Protein AF-V5X8U6-F1 (afdb_monomer)

Solvent-accessible surface area (backbone atoms only — not comparable to full-atom values): 10750 Å² total; per-residue (Å²): 140,79,86,73,72,79,81,71,80,87,60,94,80,78,62,72,74,67,56,69,78,72,57,82,69,85,73,64,50,50,70,58,47,42,57,70,81,35,70,77,51,41,82,44,52,88,46,79,55,63,90,97,43,60,53,48,70,57,93,57,34,39,39,38,28,48,82,54,54,71,30,44,47,50,46,39,49,30,32,46,50,41,42,65,75,75,44,84,76,56,90,51,69,70,57,30,52,53,48,52,54,50,31,39,39,54,30,19,48,52,63,47,46,69,66,61,51,49,49,51,40,63,78,38,63,88,54,52,68,65,58,47,16,57,76,63,58,35,33,56,68,47,49,49,37,38,65,76,66,58,50,73,71,55,48,54,54,50,51,51,45,46,52,52,51,54,51,50,52,55,51,52,54,55,52,51,62,70,70,58,72,82,130

Mean predicted aligned error: 8.65 Å

pLDDT: mean 85.36, std 20.18, range [31.83, 98.44]

Foldseek 3Di:
DDPDDPPDPPDPPPCPPPCVVDDDDDQQFLVVVCVPVPVQAAEAAPAADPPPDQWDDDDRYIYGHVPDDQQSVRLRSLLVVLCVVVDDQDPDPVSNVVVSLVSLLVSLCSLAPLVLLLVLCLVPVVDDLCSSCVSSSHDSSSSVSPVVDDDPVSVVSNVVSNVVVVVVVVVVVVVVVVVDDDD

InterPro domains:
  IPR010359 IrrE N-terminal-like domain [PF06114] (58-101)

Organism: NCBI:txid700508

Nearest PDB structures (foldseek):
  8sln-assembly1_A-2  TM=7.357E-01  e=4.831E-02  Deinococcus geothermalis DSM 11300

Structure (mmCIF, N/CA/C/O backbone):
data_AF-V5X8U6-F1
#
_entry.id   AF-V5X8U6-F1
#
loop_
_atom_site.group_PDB
_atom_site.id
_atom_site.type_symbol
_atom_site.label_atom_id
_atom_site.label_alt_id
_atom_site.label_comp_id
_atom_site.label_asym_id
_atom_site.label_entity_id
_atom_site.label_seq_id
_atom_site.pdbx_PDB_ins_code
_atom_site.Cartn_x
_atom_site.Cartn_y
_atom_site.Cartn_z
_atom_site.occupancy
_atom_site.B_iso_or_equiv
_atom_site.auth_seq_id
_atom_site.auth_comp_id
_atom_site.auth_asym_id
_atom_site.auth_atom_id
_atom_site.pdbx_PDB_model_num
ATOM 1 N N . MET A 1 1 ? -4.752 -28.109 -27.918 1.00 36.56 1 MET A N 1
ATOM 2 C CA . MET A 1 1 ? -5.696 -28.200 -26.786 1.00 36.56 1 MET A CA 1
ATOM 3 C C . MET A 1 1 ? -4.902 -28.551 -25.540 1.00 36.56 1 MET A C 1
ATOM 5 O O . MET A 1 1 ? -4.722 -29.720 -25.236 1.00 36.56 1 MET A O 1
ATOM 9 N N . THR A 1 2 ? -4.354 -27.546 -24.869 1.00 31.83 2 THR A N 1
ATOM 10 C CA . THR A 1 2 ? -3.747 -27.692 -23.544 1.00 31.83 2 THR A CA 1
ATOM 11 C C . THR A 1 2 ? -4.716 -27.059 -22.562 1.00 31.83 2 THR A C 1
ATOM 13 O O . THR A 1 2 ? -4.902 -25.847 -22.539 1.00 31.83 2 THR A O 1
ATOM 16 N N . SER A 1 3 ? -5.414 -27.926 -21.834 1.00 33.00 3 SER A N 1
ATOM 17 C CA . SER A 1 3 ? -6.293 -27.578 -20.724 1.00 33.00 3 SER A CA 1
ATOM 18 C C . SER A 1 3 ? -5.456 -26.895 -19.643 1.00 33.00 3 SER A C 1
ATOM 20 O O . SER A 1 3 ? -4.811 -27.574 -18.847 1.00 33.00 3 SER A O 1
ATOM 22 N N . SER A 1 4 ? -5.422 -25.562 -19.643 1.00 34.53 4 SER A N 1
ATOM 23 C CA . SER A 1 4 ? -4.888 -24.798 -18.518 1.00 34.53 4 SER A CA 1
ATOM 24 C C . SER A 1 4 ? -5.920 -24.883 -17.402 1.00 34.53 4 SER A C 1
ATOM 26 O O . SER A 1 4 ? -7.053 -24.430 -17.572 1.00 34.53 4 SER A O 1
ATOM 28 N N . ALA A 1 5 ? -5.568 -25.546 -16.302 1.00 32.97 5 ALA A N 1
ATOM 29 C CA . ALA A 1 5 ? -6.407 -25.575 -15.113 1.00 32.97 5 ALA A CA 1
ATOM 30 C C . ALA A 1 5 ? -6.746 -24.129 -14.689 1.00 32.97 5 ALA A C 1
ATOM 32 O O . ALA A 1 5 ? -5.889 -23.249 -14.823 1.00 32.97 5 ALA A O 1
ATOM 33 N N . PRO A 1 6 ? -7.970 -23.851 -14.204 1.00 32.81 6 PRO A N 1
ATOM 34 C CA . PRO A 1 6 ? -8.289 -22.532 -13.675 1.00 32.81 6 PRO A CA 1
ATOM 35 C C . PRO A 1 6 ? -7.309 -22.203 -12.545 1.00 32.81 6 PRO A C 1
ATOM 37 O O . PRO A 1 6 ? -7.053 -23.047 -11.685 1.00 32.81 6 PRO A O 1
ATOM 40 N N . LEU A 1 7 ? -6.735 -20.995 -12.583 1.00 36.97 7 LEU A N 1
ATOM 41 C CA . LEU A 1 7 ? -5.853 -20.488 -11.534 1.00 36.97 7 LEU A CA 1
ATOM 42 C C . LEU A 1 7 ? -6.589 -20.618 -10.201 1.00 36.97 7 LEU A C 1
ATOM 44 O O . LEU A 1 7 ? -7.585 -19.933 -9.970 1.00 36.97 7 LEU A O 1
ATOM 48 N N . GLN A 1 8 ? -6.108 -21.516 -9.348 1.00 36.41 8 GLN A N 1
ATOM 49 C CA . GLN A 1 8 ? -6.531 -21.576 -7.963 1.00 36.41 8 GLN A CA 1
ATOM 50 C C . GLN A 1 8 ? -6.164 -20.226 -7.356 1.00 36.41 8 GLN A C 1
ATOM 52 O O . GLN A 1 8 ? -4.987 -19.872 -7.321 1.00 36.41 8 GLN A O 1
ATOM 57 N N . GLU A 1 9 ? -7.173 -19.437 -6.986 1.00 40.62 9 GLU A N 1
ATOM 58 C CA . GLU A 1 9 ? -6.984 -18.179 -6.275 1.00 40.62 9 GLU A CA 1
ATOM 59 C C . GLU A 1 9 ? -6.071 -18.449 -5.077 1.00 40.62 9 GLU A C 1
ATOM 61 O O . GLU A 1 9 ? -6.462 -19.094 -4.104 1.00 40.62 9 GLU A O 1
ATOM 66 N N . TYR A 1 10 ? -4.805 -18.052 -5.195 1.00 37.38 10 TYR A N 1
ATOM 67 C CA . TYR A 1 10 ? -3.802 -18.309 -4.177 1.00 37.38 10 TYR A CA 1
ATOM 68 C C . TYR A 1 10 ? -4.046 -17.341 -3.015 1.00 37.38 10 TYR A C 1
ATOM 70 O O . TYR A 1 10 ? -3.485 -16.249 -2.966 1.00 37.38 10 TYR A O 1
ATOM 78 N N . TYR A 1 11 ? -4.933 -17.743 -2.106 1.00 45.22 11 TYR A N 1
ATOM 79 C CA . TYR A 1 11 ? -5.125 -17.153 -0.785 1.00 45.22 11 TYR A CA 1
ATOM 80 C C . TYR A 1 11 ? -4.590 -18.157 0.252 1.00 45.22 11 TYR A C 1
ATOM 82 O O . TYR A 1 11 ? -5.231 -19.183 0.491 1.00 45.22 11 TYR A O 1
ATOM 90 N N . PRO A 1 12 ? -3.399 -17.925 0.835 1.00 38.47 12 PRO A N 1
ATOM 91 C CA . PRO A 1 12 ? -2.688 -18.937 1.620 1.00 38.47 12 PRO A CA 1
ATOM 92 C C . PRO A 1 12 ? -3.275 -19.214 3.017 1.00 38.47 12 PRO A C 1
ATOM 94 O O . PRO A 1 12 ? -2.818 -20.149 3.668 1.00 38.47 12 PRO A O 1
ATOM 97 N N . ASP A 1 13 ? -4.307 -18.485 3.458 1.00 44.34 13 ASP A N 1
ATOM 98 C CA . ASP A 1 13 ? -4.905 -18.671 4.793 1.00 44.34 13 ASP A CA 1
ATOM 99 C C . ASP A 1 13 ? -6.073 -19.675 4.817 1.00 44.34 13 ASP A C 1
ATOM 101 O O . ASP A 1 13 ? -6.635 -19.955 5.872 1.00 44.34 13 ASP A O 1
ATOM 105 N N . GLY A 1 14 ? -6.462 -20.242 3.668 1.00 35.09 14 GLY A N 1
ATOM 106 C CA . GLY A 1 14 ? -7.439 -21.338 3.605 1.00 35.09 14 GLY A CA 1
ATOM 107 C C . GLY A 1 14 ? -8.882 -20.999 4.017 1.00 35.09 14 GLY A C 1
ATOM 108 O O . GLY A 1 14 ? -9.744 -21.869 3.898 1.00 35.09 14 GLY A O 1
ATOM 109 N N . ASP A 1 15 ? -9.187 -19.768 4.439 1.00 37.50 15 ASP A N 1
ATOM 110 C CA . ASP A 1 15 ? -10.553 -19.332 4.760 1.00 37.50 15 ASP A CA 1
ATOM 111 C C . ASP A 1 15 ? -11.155 -18.450 3.654 1.00 37.50 15 ASP A C 1
ATOM 113 O O . ASP A 1 15 ? -11.419 -17.257 3.796 1.00 37.50 15 ASP A O 1
ATOM 117 N N . SER A 1 16 ? -11.398 -19.075 2.505 1.00 42.09 16 SER A N 1
ATOM 118 C CA . SER A 1 16 ? -12.109 -18.488 1.364 1.00 42.09 16 SER A CA 1
ATOM 119 C C . SER A 1 16 ? -13.614 -18.284 1.610 1.00 42.09 16 SER A C 1
ATOM 121 O O . SER A 1 16 ? -14.311 -17.744 0.746 1.00 42.09 16 SER A O 1
ATOM 123 N N . ARG A 1 17 ? -14.147 -18.689 2.774 1.00 35.62 17 ARG A N 1
ATOM 124 C CA . ARG A 1 17 ? -15.592 -18.647 3.051 1.00 35.62 17 ARG A CA 1
ATOM 125 C C . ARG A 1 17 ? -16.057 -17.358 3.717 1.00 35.62 17 ARG A C 1
ATOM 127 O O . ARG A 1 17 ? -17.227 -17.026 3.574 1.00 35.62 17 ARG A O 1
ATOM 134 N N . GLN A 1 18 ? -15.180 -16.624 4.402 1.00 35.16 18 GLN A N 1
ATOM 135 C CA . GLN A 1 18 ? -15.569 -15.363 5.052 1.00 35.16 18 GLN A CA 1
ATOM 136 C C . GLN A 1 18 ? -15.280 -14.125 4.192 1.00 35.16 18 GLN A C 1
ATOM 138 O O . GLN A 1 18 ? -16.059 -13.177 4.209 1.00 35.16 18 GLN A O 1
ATOM 143 N N . ALA A 1 19 ? -14.218 -14.145 3.378 1.00 35.91 19 ALA A N 1
ATOM 144 C CA . ALA A 1 19 ? -13.859 -13.004 2.528 1.00 35.91 19 ALA A CA 1
ATOM 145 C C . ALA A 1 19 ? -14.801 -12.819 1.320 1.00 35.91 19 ALA A C 1
ATOM 147 O O . ALA A 1 19 ? -15.072 -11.694 0.906 1.00 35.91 19 ALA A O 1
ATOM 148 N N . SER A 1 20 ? -15.335 -13.916 0.772 1.00 35.38 20 SER A N 1
ATOM 149 C CA . SER A 1 20 ? -16.183 -13.905 -0.432 1.00 35.38 20 SER A CA 1
ATOM 150 C C . SER A 1 20 ? -17.627 -13.455 -0.186 1.00 35.38 20 SER A C 1
ATOM 152 O O . SER A 1 20 ? -18.325 -13.103 -1.132 1.00 35.38 20 SER A O 1
ATOM 154 N N . VAL A 1 21 ? -18.081 -13.433 1.072 1.00 38.41 21 VAL A N 1
ATOM 155 C CA . VAL A 1 21 ? -19.458 -13.047 1.433 1.00 38.41 21 VAL A CA 1
ATOM 156 C C . VAL A 1 21 ? -19.593 -11.528 1.632 1.00 38.41 21 VAL A C 1
ATOM 158 O O . VAL A 1 21 ? -20.711 -11.019 1.671 1.00 38.41 21 VAL A O 1
ATOM 161 N N . LEU A 1 22 ? -18.478 -10.785 1.717 1.00 38.78 22 LEU A N 1
ATOM 162 C CA . LEU A 1 22 ? -18.478 -9.356 2.066 1.00 38.78 22 LEU A CA 1
ATOM 163 C C . LEU A 1 22 ? -17.661 -8.432 1.143 1.00 38.78 22 LEU A C 1
ATOM 165 O O . LEU A 1 22 ? -17.819 -7.221 1.263 1.00 38.78 22 LEU A O 1
ATOM 169 N N . ALA A 1 23 ? -16.813 -8.933 0.238 1.00 37.44 23 ALA A N 1
ATOM 170 C CA . ALA A 1 23 ? -15.974 -8.064 -0.597 1.00 37.44 23 ALA A CA 1
ATOM 171 C C . ALA A 1 23 ? -16.632 -7.748 -1.964 1.00 37.44 23 ALA A C 1
ATOM 173 O O . ALA A 1 23 ? -16.790 -8.660 -2.781 1.00 37.44 23 ALA A O 1
ATOM 174 N N . PRO A 1 24 ? -17.013 -6.485 -2.247 1.00 39.44 24 PRO A N 1
ATOM 175 C CA . PRO A 1 24 ? -17.407 -6.058 -3.585 1.00 39.44 24 PRO A CA 1
ATOM 176 C C . PRO A 1 24 ? -16.156 -5.962 -4.472 1.00 39.44 24 PRO A C 1
ATOM 178 O O . PRO A 1 24 ? -15.168 -5.359 -4.072 1.00 39.44 24 PRO A O 1
ATOM 181 N N . GLU A 1 25 ? -16.221 -6.553 -5.669 1.00 48.91 25 GLU A N 1
ATOM 182 C CA . GLU A 1 25 ? -15.118 -6.710 -6.635 1.00 48.91 25 GLU A CA 1
ATOM 183 C C . GLU A 1 25 ? -13.871 -7.443 -6.091 1.00 48.91 25 GLU A C 1
ATOM 185 O O . GLU A 1 25 ? -13.449 -7.322 -4.943 1.00 48.91 25 GLU A O 1
ATOM 190 N N . ALA A 1 26 ? -13.257 -8.282 -6.928 1.00 60.91 26 ALA A N 1
ATOM 191 C CA . ALA A 1 26 ? -12.055 -9.002 -6.524 1.00 60.91 26 ALA A CA 1
ATOM 192 C C . ALA A 1 26 ? -10.937 -7.991 -6.219 1.00 60.91 26 ALA A C 1
ATOM 194 O O . ALA A 1 26 ? -10.449 -7.319 -7.129 1.00 60.91 26 ALA A O 1
ATOM 195 N N . ARG A 1 27 ? -10.532 -7.889 -4.942 1.00 76.19 27 ARG A N 1
ATOM 196 C CA . ARG A 1 27 ? -9.417 -7.038 -4.493 1.00 76.19 27 ARG A CA 1
ATOM 197 C C . ARG A 1 27 ? -8.224 -7.183 -5.435 1.00 76.19 27 ARG A C 1
ATOM 199 O O . ARG A 1 27 ? -7.840 -8.303 -5.783 1.00 76.19 27 ARG A O 1
ATOM 206 N N . TYR A 1 28 ? -7.609 -6.060 -5.804 1.00 90.50 28 TYR A N 1
ATOM 207 C CA . TYR A 1 28 ? -6.437 -6.055 -6.676 1.00 90.50 28 TYR A CA 1
ATOM 208 C C . TYR A 1 28 ? -5.362 -7.027 -6.167 1.00 90.50 28 TYR A C 1
ATOM 210 O O . TYR A 1 28 ? -4.904 -6.950 -5.016 1.00 90.50 28 TYR A O 1
ATOM 218 N N . ASN A 1 29 ? -4.968 -7.941 -7.056 1.00 91.94 29 ASN A N 1
ATOM 219 C CA . ASN A 1 29 ? -3.968 -8.967 -6.810 1.00 91.94 29 ASN A CA 1
ATOM 220 C C . ASN A 1 29 ? -2.755 -8.722 -7.729 1.00 91.94 29 ASN A C 1
ATOM 222 O O . ASN A 1 29 ? -2.845 -8.990 -8.932 1.00 91.94 29 ASN A O 1
ATOM 226 N N . PRO A 1 30 ? -1.617 -8.251 -7.187 1.00 94.75 30 PRO A N 1
ATOM 227 C CA . PRO A 1 30 ? -0.456 -7.903 -8.002 1.00 94.75 30 PRO A CA 1
ATOM 228 C C . PRO A 1 30 ? 0.224 -9.125 -8.644 1.00 94.75 30 PRO A C 1
ATOM 230 O O . PRO A 1 30 ? 0.769 -9.011 -9.737 1.00 94.75 30 PRO A O 1
ATOM 233 N N . TRP A 1 31 ? 0.126 -10.320 -8.048 1.00 94.44 31 TRP A N 1
ATOM 234 C CA . TRP A 1 31 ? 0.630 -11.554 -8.669 1.00 94.44 31 TRP A CA 1
ATOM 235 C C . TRP A 1 31 ? -0.188 -11.964 -9.890 1.00 94.44 31 TRP A C 1
ATOM 237 O O . TRP A 1 31 ? 0.365 -12.382 -10.905 1.00 94.44 31 TRP A O 1
ATOM 247 N N . LYS A 1 32 ? -1.514 -11.815 -9.817 1.00 92.38 32 LYS A N 1
ATOM 248 C CA . LYS A 1 32 ? -2.381 -12.022 -10.980 1.00 92.38 32 LYS A CA 1
ATOM 249 C C . LYS A 1 32 ? -2.096 -10.975 -12.059 1.00 92.38 32 LYS A C 1
ATOM 251 O O . LYS A 1 32 ? -2.022 -11.334 -13.228 1.00 92.38 32 LYS A O 1
ATOM 256 N N . HIS A 1 33 ? -1.901 -9.715 -11.664 1.00 91.62 33 HIS A N 1
ATOM 257 C CA . HIS A 1 33 ? -1.594 -8.628 -12.591 1.00 91.62 33 HIS A CA 1
ATOM 258 C C . HIS A 1 33 ? -0.300 -8.899 -13.369 1.00 91.62 33 HIS A C 1
ATOM 260 O O . HIS A 1 33 ? -0.331 -8.930 -14.596 1.00 91.62 33 HIS A O 1
ATOM 266 N N . VAL A 1 34 ? 0.810 -9.191 -12.680 1.00 92.62 34 VAL A N 1
ATOM 267 C CA . VAL A 1 34 ? 2.078 -9.488 -13.366 1.00 92.62 34 VAL A CA 1
ATOM 268 C C . VAL A 1 34 ? 1.975 -10.721 -14.259 1.00 92.62 34 VAL A C 1
ATOM 270 O O . VAL A 1 34 ? 2.490 -10.710 -15.370 1.00 92.62 34 VAL A O 1
ATOM 273 N N . TYR A 1 35 ? 1.272 -11.766 -13.816 1.00 91.31 35 TYR A N 1
ATOM 274 C CA . TYR A 1 35 ? 1.131 -12.994 -14.594 1.00 91.31 35 TYR A CA 1
ATOM 275 C C . TYR A 1 35 ? 0.361 -12.785 -15.9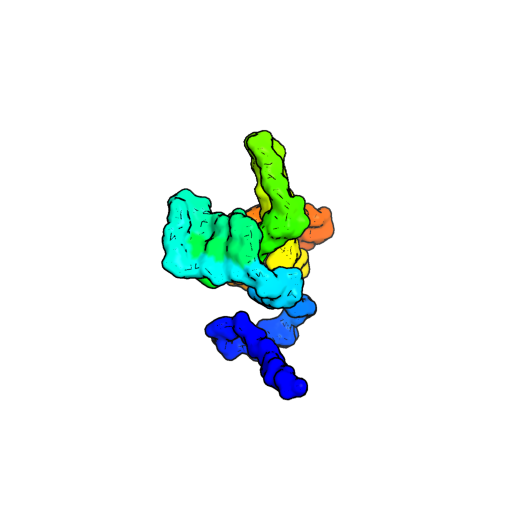06 1.00 91.31 35 TYR A C 1
ATOM 277 O O . TYR A 1 35 ? 0.713 -13.387 -16.919 1.00 91.31 35 TYR A O 1
ATOM 285 N N . ILE A 1 36 ? -0.686 -11.954 -15.885 1.00 90.38 36 ILE A N 1
ATOM 286 C CA . ILE A 1 36 ? -1.553 -11.721 -17.046 1.00 90.38 36 ILE A CA 1
ATOM 287 C C . ILE A 1 36 ? -0.960 -10.663 -17.979 1.00 90.38 36 ILE A C 1
ATOM 289 O O . ILE A 1 36 ? -0.820 -10.919 -19.172 1.00 90.38 36 ILE A O 1
ATOM 293 N N . GLU A 1 37 ? -0.603 -9.496 -17.446 1.00 93.81 37 GLU A N 1
ATOM 294 C CA . GLU A 1 37 ? -0.234 -8.331 -18.264 1.00 93.81 37 GLU A CA 1
ATOM 295 C C . GLU A 1 37 ? 1.263 -8.302 -18.603 1.00 93.81 37 GLU A C 1
ATOM 297 O O . GLU A 1 37 ? 1.673 -7.726 -19.610 1.00 93.81 37 GLU A O 1
ATOM 302 N N . TYR A 1 38 ? 2.097 -8.976 -17.803 1.00 93.50 38 TYR A N 1
ATOM 303 C CA . TYR A 1 38 ? 3.553 -8.976 -17.954 1.00 93.50 38 TYR A CA 1
ATOM 304 C C . TYR A 1 38 ? 4.146 -10.398 -17.935 1.00 93.50 38 TYR A C 1
ATOM 306 O O . TYR A 1 38 ? 5.046 -10.681 -17.139 1.00 93.50 38 TYR A O 1
ATOM 314 N N . PRO A 1 39 ? 3.727 -11.309 -18.839 1.00 92.19 39 PRO A N 1
ATOM 315 C CA . PRO A 1 39 ? 4.138 -12.724 -18.820 1.00 92.19 39 PRO A CA 1
ATOM 316 C C . PRO A 1 39 ? 5.653 -12.940 -19.005 1.00 92.19 39 PRO A C 1
ATOM 318 O O . PRO A 1 39 ? 6.212 -13.991 -18.671 1.00 92.19 39 PRO A O 1
ATOM 321 N N . ASP A 1 40 ? 6.341 -11.933 -19.535 1.00 93.25 40 ASP A N 1
ATOM 322 C CA . ASP A 1 40 ? 7.788 -11.912 -19.723 1.00 93.25 40 ASP A CA 1
ATOM 323 C C . ASP A 1 40 ? 8.568 -11.489 -18.472 1.00 93.25 40 ASP A C 1
ATOM 325 O O . ASP A 1 40 ? 9.774 -11.737 -18.390 1.00 93.25 40 ASP A O 1
ATOM 329 N N . VAL A 1 41 ? 7.907 -10.858 -17.500 1.00 93.12 41 VAL A N 1
ATOM 330 C CA . VAL A 1 41 ? 8.529 -10.453 -16.241 1.00 93.12 41 VAL A CA 1
ATOM 331 C C . VAL A 1 41 ? 8.736 -11.686 -15.365 1.00 93.12 41 VAL A C 1
ATOM 333 O O . VAL A 1 41 ? 7.924 -12.611 -15.318 1.00 93.12 41 VAL A O 1
ATOM 336 N N . ARG A 1 42 ? 9.886 -11.748 -14.696 1.00 93.94 42 ARG A N 1
ATOM 337 C CA . ARG A 1 42 ? 10.225 -12.810 -13.743 1.00 93.94 42 ARG A CA 1
ATOM 338 C C . ARG A 1 42 ? 10.249 -12.243 -12.333 1.00 93.94 42 ARG A C 1
ATOM 340 O O . ARG A 1 42 ? 10.873 -11.210 -12.112 1.00 93.94 42 ARG A O 1
ATOM 347 N N . LEU A 1 43 ? 9.612 -12.941 -11.399 1.00 94.38 43 LEU A N 1
ATOM 348 C CA . LEU A 1 43 ? 9.704 -12.645 -9.972 1.00 94.38 43 LEU A CA 1
ATOM 349 C C . LEU A 1 43 ? 10.795 -13.508 -9.334 1.00 94.38 43 LEU A C 1
ATOM 351 O O . LEU A 1 43 ? 10.917 -14.685 -9.675 1.00 94.38 43 LEU A O 1
ATOM 355 N N . SER A 1 44 ? 11.562 -12.925 -8.419 1.00 92.88 44 SER A N 1
ATOM 356 C CA . SER A 1 44 ? 12.565 -13.618 -7.605 1.00 92.88 44 SER A CA 1
ATOM 357 C C . SER A 1 44 ? 12.461 -13.136 -6.164 1.00 92.88 44 SER A C 1
ATOM 359 O O . SER A 1 44 ? 12.411 -11.931 -5.934 1.00 92.88 44 SER A O 1
ATOM 361 N N . ASP A 1 45 ? 12.452 -14.050 -5.203 1.00 92.00 45 ASP A N 1
ATOM 362 C CA . ASP A 1 45 ? 12.412 -13.759 -3.764 1.00 92.00 45 ASP A CA 1
ATOM 363 C C . ASP A 1 45 ? 13.454 -14.571 -2.977 1.00 92.00 45 ASP A C 1
ATOM 365 O O . ASP A 1 45 ? 13.312 -14.837 -1.786 1.00 92.00 45 ASP A O 1
ATOM 369 N N . ASP A 1 46 ? 14.526 -14.972 -3.659 1.00 91.38 46 ASP A N 1
ATOM 370 C CA . ASP A 1 46 ? 15.605 -15.830 -3.169 1.00 91.38 46 ASP A CA 1
ATOM 371 C C . ASP A 1 46 ? 16.749 -15.055 -2.490 1.00 91.38 46 ASP A C 1
ATOM 373 O O . ASP A 1 46 ? 17.539 -15.623 -1.723 1.00 91.38 46 ASP A O 1
ATOM 377 N N . LEU A 1 47 ? 16.836 -13.746 -2.735 1.00 90.81 47 LEU A N 1
ATOM 378 C CA . LEU A 1 47 ? 17.919 -12.885 -2.267 1.00 90.81 47 LEU A CA 1
ATOM 379 C C . LEU A 1 47 ? 17.493 -12.012 -1.082 1.00 90.81 47 LEU A C 1
ATOM 381 O O . LEU A 1 47 ? 16.376 -11.508 -1.017 1.00 90.81 47 LEU A O 1
ATOM 385 N N . ALA A 1 48 ? 18.426 -11.801 -0.150 1.00 95.06 48 ALA A N 1
ATOM 386 C CA . ALA A 1 48 ? 18.357 -10.629 0.718 1.00 95.06 48 ALA A CA 1
ATOM 387 C C . ALA A 1 48 ? 18.919 -9.446 -0.073 1.00 95.06 48 ALA A C 1
ATOM 389 O O . ALA A 1 48 ? 20.043 -9.522 -0.576 1.00 95.06 48 ALA A O 1
ATOM 390 N N . LEU A 1 49 ? 18.131 -8.387 -0.203 1.00 94.19 49 LEU A N 1
ATOM 391 C CA . LEU A 1 49 ? 18.524 -7.153 -0.866 1.00 94.19 49 LEU A CA 1
ATOM 392 C C . LEU A 1 49 ? 19.318 -6.260 0.108 1.00 94.19 49 LEU A C 1
ATOM 394 O O . LEU A 1 49 ? 19.396 -6.559 1.306 1.00 94.19 49 LEU A O 1
ATOM 398 N N . PRO A 1 50 ? 19.968 -5.184 -0.373 1.00 94.38 50 PRO A N 1
ATOM 399 C CA . PRO A 1 50 ? 20.598 -4.210 0.512 1.00 94.38 50 PRO A CA 1
ATOM 400 C C . PRO A 1 50 ? 19.621 -3.668 1.561 1.00 94.38 50 PRO A C 1
ATOM 402 O O . PRO A 1 50 ? 18.408 -3.641 1.352 1.00 94.38 50 PRO A O 1
ATOM 405 N N . ASP A 1 51 ? 20.148 -3.219 2.697 1.00 88.50 51 ASP A N 1
ATOM 406 C CA . ASP A 1 51 ? 19.307 -2.684 3.764 1.00 88.50 51 ASP A CA 1
ATOM 407 C C . ASP A 1 51 ? 18.420 -1.540 3.256 1.00 88.50 51 ASP A C 1
ATOM 409 O O . ASP A 1 51 ? 18.870 -0.669 2.511 1.00 88.50 51 ASP A O 1
ATOM 413 N N . ARG A 1 52 ? 17.156 -1.541 3.702 1.00 86.88 52 ARG A N 1
ATOM 414 C CA . ARG A 1 52 ? 16.088 -0.602 3.301 1.00 86.88 52 ARG A CA 1
ATOM 415 C C . ARG A 1 52 ? 15.593 -0.738 1.856 1.00 86.88 52 ARG A C 1
ATOM 417 O O . ARG A 1 52 ? 14.726 0.034 1.464 1.00 86.88 52 ARG A O 1
ATOM 424 N N . VAL A 1 53 ? 16.071 -1.722 1.096 1.00 91.75 53 VAL A N 1
ATOM 425 C CA . VAL A 1 53 ? 15.525 -2.068 -0.222 1.00 91.75 53 VAL A CA 1
ATOM 426 C C . VAL A 1 53 ? 14.571 -3.248 -0.056 1.00 91.75 53 VAL A C 1
ATOM 428 O O . VAL A 1 53 ? 14.998 -4.359 0.243 1.00 91.75 53 VAL A O 1
ATOM 431 N N . MET A 1 54 ? 13.271 -3.006 -0.222 1.00 92.75 54 MET A N 1
ATOM 432 C CA . MET A 1 54 ? 12.250 -4.063 -0.145 1.00 92.75 54 MET A CA 1
ATOM 433 C C . MET A 1 54 ? 12.044 -4.750 -1.497 1.00 92.75 54 MET A C 1
ATOM 435 O O . MET A 1 54 ? 11.806 -5.957 -1.552 1.00 92.75 54 MET A O 1
ATOM 439 N N . GLY A 1 55 ? 12.172 -3.988 -2.583 1.00 93.94 55 GLY A N 1
ATOM 440 C CA . GLY A 1 55 ? 12.026 -4.456 -3.950 1.00 93.94 55 GLY A CA 1
ATOM 441 C C . GLY A 1 55 ? 12.998 -3.767 -4.890 1.00 93.94 55 GLY A C 1
ATOM 442 O O . GLY A 1 55 ? 13.628 -2.768 -4.544 1.00 93.94 55 GLY A O 1
ATOM 443 N N . LEU A 1 56 ? 13.170 -4.367 -6.060 1.00 92.56 56 LEU A N 1
ATOM 444 C CA . LEU A 1 56 ? 13.898 -3.765 -7.163 1.00 92.56 56 LEU A CA 1
ATOM 445 C C . LEU A 1 56 ? 13.308 -4.261 -8.476 1.00 92.56 56 LEU A C 1
ATOM 447 O O . LEU A 1 56 ? 13.220 -5.470 -8.694 1.00 92.56 56 LEU A O 1
ATOM 451 N N . CYS A 1 57 ? 13.016 -3.348 -9.391 1.00 90.75 57 CYS A N 1
ATOM 452 C CA . CYS A 1 57 ? 12.756 -3.670 -10.784 1.00 90.75 57 CYS A CA 1
ATOM 453 C C . CYS A 1 57 ? 13.974 -3.341 -11.655 1.00 90.75 57 CYS A C 1
ATOM 455 O O . CYS A 1 57 ? 14.519 -2.237 -11.633 1.00 90.75 57 CYS A O 1
ATOM 457 N N . ARG A 1 58 ? 14.416 -4.308 -12.467 1.00 87.94 58 ARG A N 1
ATOM 458 C CA . ARG A 1 58 ? 15.429 -4.065 -13.502 1.00 87.94 58 ARG A CA 1
ATOM 459 C C . ARG A 1 58 ? 15.165 -4.928 -14.725 1.00 87.94 58 ARG A C 1
ATOM 461 O O . ARG A 1 58 ? 15.203 -6.158 -14.662 1.00 87.94 58 ARG A O 1
ATOM 468 N N . ALA A 1 59 ? 14.990 -4.270 -15.870 1.00 84.50 59 ALA A N 1
ATOM 469 C CA . ALA A 1 59 ? 14.628 -4.913 -17.131 1.00 84.50 59 ALA A CA 1
ATOM 470 C C . ALA A 1 59 ? 13.355 -5.773 -16.978 1.00 84.50 59 ALA A C 1
ATOM 472 O O . ALA A 1 59 ? 12.319 -5.262 -16.580 1.00 84.50 59 ALA A O 1
ATOM 473 N N . LYS A 1 60 ? 13.417 -7.073 -17.289 1.00 88.44 60 LYS A N 1
ATOM 474 C CA . LYS A 1 60 ? 12.279 -8.007 -17.203 1.00 88.44 60 LYS A CA 1
ATOM 475 C C . LYS A 1 60 ? 12.276 -8.825 -15.905 1.00 88.44 60 LYS A C 1
ATOM 477 O O . LYS A 1 60 ? 11.869 -9.987 -15.899 1.00 88.44 60 LYS A O 1
ATOM 482 N N . ARG A 1 61 ? 12.796 -8.273 -14.809 1.00 93.81 61 ARG A N 1
ATOM 483 C CA . ARG A 1 61 ? 12.852 -8.970 -13.523 1.00 93.81 61 ARG A CA 1
ATOM 484 C C . ARG A 1 61 ? 12.541 -8.031 -12.366 1.00 93.81 61 ARG A C 1
ATOM 486 O O . ARG A 1 61 ? 13.063 -6.921 -12.313 1.00 93.81 61 ARG A O 1
ATOM 493 N N . ILE A 1 62 ? 11.722 -8.535 -11.452 1.00 95.06 62 ILE A N 1
ATOM 494 C CA . ILE A 1 62 ? 11.429 -7.931 -10.158 1.00 95.06 62 ILE A CA 1
ATOM 495 C C . ILE A 1 62 ? 12.034 -8.839 -9.091 1.00 95.06 62 ILE A C 1
ATOM 497 O O . ILE A 1 62 ? 11.800 -10.052 -9.089 1.00 95.06 62 ILE A O 1
ATOM 501 N N . TRP A 1 63 ? 12.807 -8.249 -8.190 1.00 96.69 63 TRP A N 1
ATOM 502 C CA . TRP A 1 63 ? 13.273 -8.901 -6.977 1.00 96.69 63 TRP A CA 1
ATOM 503 C C . TRP A 1 63 ? 12.462 -8.381 -5.802 1.00 96.69 63 TRP A C 1
ATOM 505 O O . TRP A 1 63 ? 12.290 -7.174 -5.662 1.00 96.69 63 TRP A O 1
ATOM 515 N N . LEU A 1 64 ? 11.995 -9.292 -4.959 1.00 96.44 64 LEU A N 1
ATOM 516 C CA . LEU A 1 64 ? 11.431 -8.993 -3.651 1.00 96.44 64 LEU A CA 1
ATOM 517 C C . LEU A 1 64 ? 12.429 -9.481 -2.605 1.00 96.44 64 LEU A C 1
ATOM 519 O O . LEU A 1 64 ? 13.006 -10.558 -2.759 1.00 96.44 64 LEU A O 1
ATOM 523 N N . ASP A 1 65 ? 12.650 -8.719 -1.540 1.00 96.69 65 ASP A N 1
ATOM 524 C CA . ASP A 1 65 ? 13.529 -9.188 -0.474 1.00 96.69 65 ASP A CA 1
ATOM 525 C C . ASP A 1 65 ? 12.940 -10.445 0.191 1.00 96.69 65 ASP A C 1
ATOM 527 O O . ASP A 1 65 ? 11.775 -10.494 0.595 1.00 96.69 65 ASP A O 1
ATOM 531 N N . LYS A 1 66 ? 13.757 -11.492 0.332 1.00 95.75 66 LYS A N 1
ATOM 532 C CA . LYS A 1 66 ? 13.330 -12.765 0.927 1.00 95.75 66 LYS A CA 1
ATOM 533 C C . LYS A 1 66 ? 12.840 -12.647 2.376 1.00 95.75 66 LYS A C 1
ATOM 535 O O . LYS A 1 66 ? 12.148 -13.541 2.861 1.00 95.75 66 LYS A O 1
ATOM 540 N N . ARG A 1 67 ? 13.231 -11.580 3.082 1.00 95.81 67 ARG A N 1
ATOM 541 C CA . ARG A 1 67 ? 12.883 -11.302 4.485 1.00 95.81 67 ARG A CA 1
ATOM 542 C C . ARG A 1 67 ? 11.491 -10.698 4.643 1.00 95.81 67 ARG A C 1
ATOM 544 O O . ARG A 1 67 ? 11.007 -10.643 5.770 1.00 95.81 67 ARG A O 1
ATOM 551 N N . LEU A 1 68 ? 10.859 -10.263 3.552 1.00 93.75 68 LEU A N 1
ATOM 552 C CA . LEU A 1 68 ? 9.527 -9.675 3.610 1.00 93.75 68 LEU A CA 1
ATOM 553 C C . LEU A 1 68 ? 8.488 -10.694 4.087 1.00 93.75 68 LEU A C 1
ATOM 555 O O . LEU A 1 68 ? 8.540 -11.883 3.756 1.00 93.75 68 LEU A O 1
ATOM 559 N N . ASN A 1 69 ? 7.497 -10.222 4.833 1.00 92.75 69 ASN A N 1
ATOM 560 C CA . ASN A 1 69 ? 6.260 -10.956 5.066 1.00 92.75 69 ASN A CA 1
ATOM 561 C C . ASN A 1 69 ? 5.328 -10.852 3.840 1.00 92.75 69 ASN A C 1
ATOM 563 O O . ASN A 1 69 ? 5.649 -10.206 2.843 1.00 92.75 69 ASN A O 1
ATOM 567 N N . GLN A 1 70 ? 4.170 -11.515 3.868 1.00 91.12 70 GLN A N 1
ATOM 568 C CA . GLN A 1 70 ? 3.282 -11.532 2.699 1.00 91.12 70 GLN A CA 1
ATOM 569 C C . GLN A 1 70 ? 2.622 -10.187 2.376 1.00 91.12 70 GLN A C 1
ATOM 571 O O . GLN A 1 70 ? 2.452 -9.877 1.198 1.00 91.12 70 GLN A O 1
ATOM 576 N N . ALA A 1 71 ? 2.275 -9.385 3.384 1.00 92.62 71 ALA A N 1
ATOM 577 C CA . ALA A 1 71 ? 1.713 -8.057 3.157 1.00 92.62 71 ALA A CA 1
ATOM 578 C C . ALA A 1 71 ? 2.766 -7.127 2.538 1.00 92.62 71 ALA A C 1
ATOM 580 O O . ALA A 1 71 ? 2.483 -6.448 1.556 1.00 92.62 71 ALA A O 1
ATOM 581 N N . GLU A 1 72 ? 4.002 -7.185 3.036 1.00 95.75 72 GLU A N 1
ATOM 582 C CA . GLU A 1 72 ? 5.137 -6.450 2.471 1.00 95.75 72 GLU A CA 1
ATOM 583 C C . GLU A 1 72 ? 5.421 -6.889 1.028 1.00 95.75 72 GLU A C 1
ATOM 585 O O . GLU A 1 72 ? 5.476 -6.046 0.140 1.00 95.75 72 GLU A O 1
ATOM 590 N N . ARG A 1 73 ? 5.490 -8.200 0.738 1.00 96.19 73 ARG A N 1
ATOM 591 C CA . ARG A 1 73 ? 5.645 -8.694 -0.647 1.00 96.19 73 ARG A CA 1
ATOM 592 C C . ARG A 1 73 ? 4.529 -8.192 -1.565 1.00 96.19 73 ARG A C 1
ATOM 594 O O . ARG A 1 73 ? 4.808 -7.814 -2.700 1.00 96.19 73 ARG A O 1
ATOM 601 N N . ARG A 1 74 ? 3.276 -8.183 -1.089 1.00 96.69 74 ARG A N 1
ATOM 602 C CA . ARG A 1 74 ? 2.120 -7.673 -1.844 1.00 96.69 74 ARG A CA 1
ATOM 603 C C . ARG A 1 74 ? 2.289 -6.192 -2.177 1.00 96.69 74 ARG A C 1
ATOM 605 O O . ARG A 1 74 ? 2.086 -5.803 -3.326 1.00 96.69 74 ARG A O 1
ATOM 612 N N . CYS A 1 75 ? 2.642 -5.388 -1.177 1.00 97.81 75 CYS A N 1
ATOM 613 C CA . CYS A 1 75 ? 2.848 -3.950 -1.308 1.00 97.81 75 CYS A CA 1
ATOM 614 C C . CYS A 1 75 ? 4.008 -3.632 -2.247 1.00 97.81 75 CYS A C 1
ATOM 616 O O . CYS A 1 75 ? 3.818 -2.907 -3.222 1.00 97.81 75 CYS A O 1
ATOM 618 N N . THR A 1 76 ? 5.165 -4.250 -2.015 1.00 97.69 76 THR A N 1
ATOM 619 C CA . THR A 1 76 ? 6.350 -4.091 -2.853 1.00 97.69 76 THR A CA 1
ATOM 620 C C . THR A 1 76 ? 6.076 -4.513 -4.292 1.00 97.69 76 THR A C 1
ATOM 622 O O . THR A 1 76 ? 6.356 -3.750 -5.204 1.00 97.69 76 THR A O 1
ATOM 625 N N . LEU A 1 77 ? 5.459 -5.674 -4.539 1.00 97.50 77 LEU A N 1
ATOM 626 C CA . LEU A 1 77 ? 5.179 -6.103 -5.912 1.00 97.50 77 LEU A CA 1
ATOM 627 C C . LEU A 1 77 ? 4.248 -5.129 -6.647 1.00 97.50 77 LEU A C 1
ATOM 629 O O . LEU A 1 77 ? 4.454 -4.856 -7.826 1.00 97.50 77 LEU A O 1
ATOM 633 N N . ALA A 1 78 ? 3.226 -4.600 -5.972 1.00 97.94 78 ALA A N 1
ATOM 634 C CA . ALA A 1 78 ? 2.352 -3.596 -6.569 1.00 97.94 78 ALA A CA 1
ATOM 635 C C . ALA A 1 78 ? 3.101 -2.299 -6.903 1.00 97.94 78 ALA A C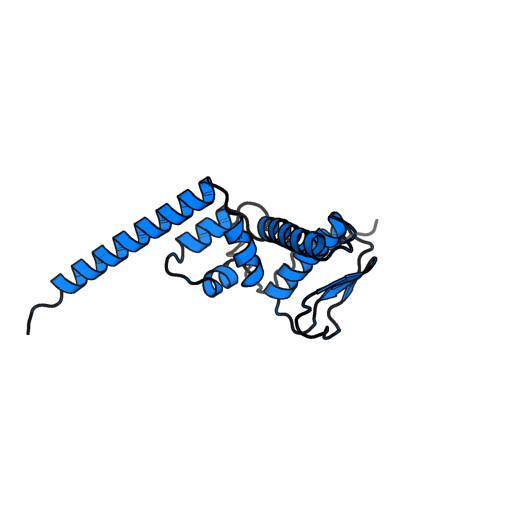 1
ATOM 637 O O . ALA A 1 78 ? 2.859 -1.740 -7.969 1.00 97.94 78 ALA A O 1
ATOM 638 N N . HIS A 1 79 ? 3.998 -1.856 -6.020 1.00 98.06 79 HIS A N 1
ATOM 639 C CA . HIS A 1 79 ? 4.856 -0.691 -6.227 1.00 98.06 79 HIS A CA 1
ATOM 640 C C . HIS A 1 79 ? 5.779 -0.896 -7.445 1.00 98.06 79 HIS A C 1
ATOM 642 O O . HIS A 1 79 ? 5.744 -0.110 -8.388 1.00 98.06 79 HIS A O 1
ATOM 648 N N . GLU A 1 80 ? 6.501 -2.018 -7.516 1.00 97.06 80 GLU A N 1
ATOM 649 C CA . GLU A 1 80 ? 7.396 -2.324 -8.646 1.00 97.06 80 GLU A CA 1
ATOM 650 C C . GLU A 1 80 ? 6.652 -2.471 -9.986 1.00 97.06 80 GLU A C 1
ATOM 652 O O . GLU A 1 80 ? 7.185 -2.131 -11.043 1.00 97.06 80 GLU A O 1
ATOM 657 N N . LEU A 1 81 ? 5.405 -2.958 -9.972 1.00 96.50 81 LEU A N 1
ATOM 658 C CA . LEU A 1 81 ? 4.575 -3.011 -11.180 1.00 96.50 81 LEU A CA 1
ATOM 659 C C . LEU A 1 81 ? 4.216 -1.620 -11.701 1.00 96.50 81 LEU A C 1
ATOM 661 O O . LEU A 1 81 ? 4.198 -1.408 -12.911 1.00 96.50 81 LEU A O 1
ATOM 665 N N . VAL A 1 82 ? 3.965 -0.665 -10.807 1.00 96.75 82 VAL A N 1
ATOM 666 C CA . VAL A 1 82 ? 3.712 0.720 -11.211 1.00 96.75 82 VAL A CA 1
ATOM 667 C C . VAL A 1 82 ? 4.980 1.348 -11.799 1.00 96.75 82 VAL A C 1
ATOM 669 O O . VAL A 1 82 ? 4.884 2.027 -12.819 1.00 96.75 82 VAL A O 1
ATOM 672 N N . HIS A 1 83 ? 6.166 1.052 -11.259 1.00 95.06 83 HIS A N 1
ATOM 673 C CA . HIS A 1 83 ? 7.436 1.445 -11.892 1.00 95.06 83 HIS A CA 1
ATOM 674 C C . HIS A 1 83 ? 7.571 0.903 -13.324 1.00 95.06 83 HIS A C 1
ATOM 676 O O . HIS A 1 83 ? 7.971 1.634 -14.229 1.00 95.06 83 HIS A O 1
ATOM 682 N N . ILE A 1 84 ? 7.179 -0.352 -13.579 1.00 94.38 84 ILE A N 1
ATOM 683 C CA . ILE A 1 84 ? 7.185 -0.922 -14.943 1.00 94.38 84 ILE A CA 1
ATOM 684 C C . ILE A 1 84 ? 6.275 -0.130 -15.890 1.00 94.38 84 ILE A C 1
ATOM 686 O O . ILE A 1 84 ? 6.654 0.137 -17.030 1.00 94.38 84 ILE A O 1
ATOM 690 N N . GLU A 1 85 ? 5.083 0.233 -15.429 1.00 94.75 85 GLU A N 1
ATOM 691 C CA . GLU A 1 85 ? 4.082 0.945 -16.230 1.00 94.75 85 GLU A CA 1
ATOM 692 C C . GLU A 1 85 ? 4.476 2.385 -16.540 1.00 94.75 85 GLU A C 1
ATOM 694 O O . GLU A 1 85 ? 4.208 2.884 -17.634 1.00 94.75 85 GLU A O 1
ATOM 699 N N . ARG A 1 86 ? 5.082 3.063 -15.563 1.00 94.19 86 ARG A N 1
ATOM 700 C CA . ARG A 1 86 ? 5.482 4.468 -15.677 1.00 94.19 86 ARG A CA 1
ATOM 701 C C . ARG A 1 86 ? 6.790 4.635 -16.440 1.00 94.19 86 ARG A C 1
ATOM 703 O O . ARG A 1 86 ? 6.992 5.657 -17.095 1.00 94.19 86 ARG A O 1
ATOM 710 N N . GLY A 1 87 ? 7.620 3.595 -16.451 1.00 91.62 87 GLY A N 1
ATOM 711 C CA . GLY A 1 87 ? 8.870 3.569 -17.187 1.00 91.62 87 GLY A CA 1
ATOM 712 C C . GLY A 1 87 ? 10.043 4.099 -16.359 1.00 91.62 87 GLY A C 1
ATOM 713 O O . GLY A 1 87 ? 10.021 4.043 -15.134 1.00 91.62 87 GLY A O 1
ATOM 714 N N . PRO A 1 88 ? 11.129 4.542 -17.012 1.00 90.06 88 PRO A N 1
ATOM 715 C CA . PRO A 1 88 ? 12.359 4.896 -16.313 1.00 90.06 88 PRO A CA 1
ATOM 716 C C . PRO A 1 88 ? 12.178 6.061 -15.334 1.00 90.06 88 PRO A C 1
ATOM 718 O O . PRO A 1 88 ? 11.702 7.128 -15.723 1.00 90.06 88 PRO A O 1
ATOM 721 N N . VAL A 1 89 ? 12.660 5.878 -14.103 1.00 91.50 89 VAL A N 1
ATOM 722 C CA . VAL A 1 89 ? 12.733 6.945 -13.097 1.00 91.50 89 VAL A CA 1
ATOM 723 C C . VAL A 1 89 ? 13.655 8.070 -13.602 1.00 91.50 89 VAL A C 1
ATOM 725 O O . VAL A 1 89 ? 14.746 7.780 -14.115 1.00 91.50 89 VAL A O 1
ATOM 728 N N . PRO A 1 90 ? 13.253 9.350 -13.480 1.00 92.38 90 PRO A N 1
ATOM 729 C CA . PRO A 1 90 ? 14.099 10.481 -13.846 1.00 92.38 90 PRO A CA 1
ATOM 730 C C . PRO A 1 90 ? 15.456 10.463 -13.116 1.00 92.38 90 PRO A C 1
ATOM 732 O O . PRO A 1 90 ? 15.520 10.087 -11.949 1.00 92.38 90 PRO A O 1
ATOM 735 N N . PRO A 1 91 ? 16.557 10.900 -13.760 1.00 93.94 91 PRO A N 1
ATOM 736 C CA . PRO A 1 91 ? 17.877 10.918 -13.123 1.00 93.94 91 PRO A CA 1
ATOM 737 C C . PRO A 1 91 ? 18.046 12.060 -12.111 1.00 93.94 91 PRO A C 1
ATOM 739 O O . PRO A 1 91 ? 18.963 12.018 -11.292 1.00 93.94 91 PRO A O 1
ATOM 742 N N . ASP A 1 92 ? 17.212 13.097 -12.203 1.00 97.25 92 ASP A N 1
ATOM 743 C CA . ASP A 1 92 ? 17.213 14.212 -11.263 1.00 97.25 92 ASP A CA 1
ATOM 744 C C . ASP A 1 92 ? 16.622 13.771 -9.907 1.00 97.25 92 ASP A C 1
ATOM 746 O O . ASP A 1 92 ? 15.522 13.215 -9.896 1.00 97.25 92 ASP A O 1
ATOM 750 N N . PRO A 1 93 ? 17.309 13.999 -8.769 1.00 95.94 93 PRO A N 1
ATOM 751 C CA . PRO A 1 93 ? 16.862 13.500 -7.467 1.00 95.94 93 PRO A CA 1
ATOM 752 C C . PRO A 1 93 ? 15.510 14.040 -6.987 1.00 95.94 93 PRO A C 1
ATOM 754 O O . PRO A 1 93 ? 14.774 13.307 -6.329 1.00 95.94 93 PRO A O 1
ATOM 757 N N . GLU A 1 94 ? 15.176 15.299 -7.284 1.00 96.94 94 GLU A N 1
ATOM 758 C CA . GLU A 1 94 ? 13.897 15.887 -6.865 1.00 96.94 94 GLU A CA 1
ATOM 759 C C . GLU A 1 94 ? 12.753 15.284 -7.680 1.00 96.94 94 GLU A C 1
ATOM 761 O O . GLU A 1 94 ? 11.738 14.860 -7.128 1.00 96.94 94 GLU A O 1
ATOM 766 N N . MET A 1 95 ? 12.956 15.152 -8.992 1.00 96.75 95 MET A N 1
ATOM 767 C CA . MET A 1 95 ? 12.000 14.490 -9.877 1.00 96.75 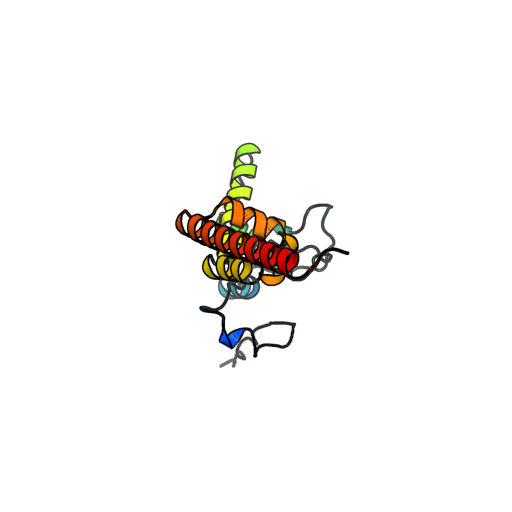95 MET A CA 1
ATOM 768 C C . MET A 1 95 ? 11.845 12.997 -9.563 1.00 96.75 95 MET A C 1
ATOM 770 O O . MET A 1 95 ? 10.738 12.477 -9.659 1.00 96.75 95 MET A O 1
ATOM 774 N N . ALA A 1 96 ? 12.920 12.311 -9.168 1.00 95.81 96 ALA A N 1
ATOM 775 C CA . ALA A 1 96 ? 12.863 10.920 -8.728 1.00 95.81 96 ALA A CA 1
ATOM 776 C C . ALA A 1 96 ? 12.045 10.768 -7.437 1.00 95.81 96 ALA A C 1
ATOM 778 O O . ALA A 1 96 ? 11.216 9.872 -7.343 1.00 95.81 96 ALA A O 1
ATOM 779 N N . ALA A 1 97 ? 12.219 11.667 -6.464 1.00 96.25 97 ALA A N 1
ATOM 780 C CA . ALA A 1 97 ? 11.426 11.641 -5.235 1.00 96.25 97 ALA A CA 1
ATOM 781 C C . ALA A 1 97 ? 9.927 11.860 -5.508 1.00 96.25 97 ALA A C 1
ATOM 783 O O . ALA A 1 97 ? 9.093 11.156 -4.944 1.00 96.25 97 ALA A O 1
ATOM 784 N N . LEU A 1 98 ? 9.586 12.791 -6.406 1.00 96.56 98 LEU A N 1
ATOM 785 C CA . LEU A 1 98 ? 8.202 12.993 -6.847 1.00 96.56 98 LEU A CA 1
ATOM 786 C C . LEU A 1 98 ? 7.642 11.759 -7.565 1.00 96.56 98 LEU A C 1
ATOM 788 O O . LEU A 1 98 ? 6.477 11.414 -7.381 1.00 96.56 98 LEU A O 1
ATOM 792 N N . GLU A 1 99 ? 8.463 11.087 -8.370 1.00 97.38 99 GLU A N 1
ATOM 793 C CA . GLU A 1 99 ? 8.076 9.851 -9.047 1.00 97.38 99 GLU A CA 1
ATOM 794 C C . GLU A 1 99 ? 7.742 8.739 -8.042 1.00 97.38 99 GLU A C 1
ATOM 796 O O . GLU A 1 99 ? 6.691 8.116 -8.174 1.00 97.38 99 GLU A O 1
ATOM 801 N N . GLU A 1 100 ? 8.556 8.548 -6.999 1.00 96.38 100 GLU A N 1
ATOM 802 C CA . GLU A 1 100 ? 8.270 7.584 -5.925 1.00 96.38 100 GLU A CA 1
ATOM 803 C C . GLU A 1 100 ? 6.954 7.902 -5.193 1.00 96.38 100 GLU A C 1
ATOM 805 O O . GLU A 1 100 ? 6.156 7.000 -4.940 1.00 96.38 100 GLU A O 1
ATOM 810 N N . GLU A 1 101 ? 6.662 9.180 -4.909 1.00 97.62 101 GLU A N 1
ATOM 811 C CA . GLU A 1 101 ? 5.384 9.576 -4.291 1.00 97.62 101 GLU A CA 1
ATOM 812 C C . GLU A 1 101 ? 4.176 9.242 -5.182 1.00 97.62 101 GLU A C 1
ATOM 814 O O . GLU A 1 101 ? 3.143 8.775 -4.691 1.00 97.62 101 GLU A O 1
ATOM 819 N N . ILE A 1 102 ? 4.302 9.446 -6.497 1.00 98.12 102 ILE A N 1
ATOM 820 C CA . ILE A 1 102 ? 3.257 9.107 -7.471 1.00 98.12 102 ILE A CA 1
ATOM 821 C C . ILE A 1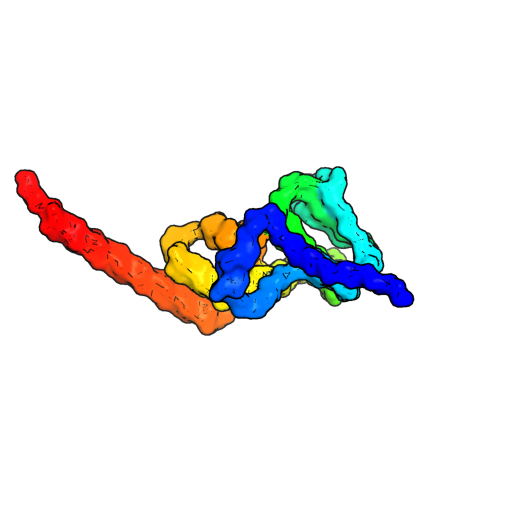 102 ? 3.084 7.586 -7.571 1.00 98.12 102 ILE A C 1
ATOM 823 O O . ILE A 1 102 ? 1.952 7.092 -7.624 1.00 98.12 102 ILE A O 1
ATOM 827 N N . VAL A 1 103 ? 4.187 6.837 -7.596 1.00 98.12 103 VAL A N 1
ATOM 828 C CA . VAL A 1 103 ? 4.183 5.369 -7.621 1.00 98.12 103 VAL A CA 1
ATOM 829 C C . VAL A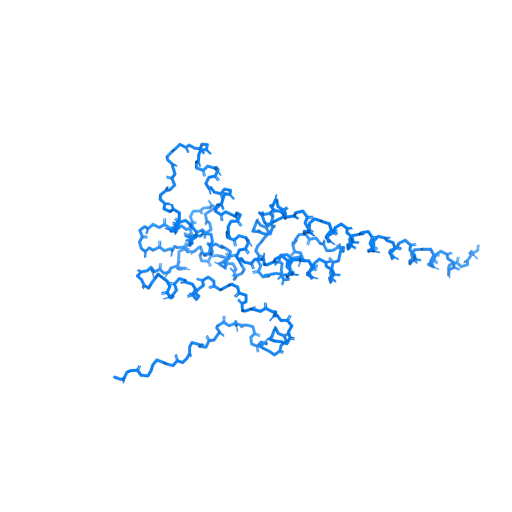 1 103 ? 3.470 4.823 -6.384 1.00 98.12 103 VAL A C 1
ATOM 831 O O . VAL A 1 103 ? 2.560 3.996 -6.515 1.00 98.12 103 VAL A O 1
ATOM 834 N N . ASP A 1 104 ? 3.805 5.342 -5.203 1.00 98.31 104 ASP A N 1
ATOM 835 C CA . ASP A 1 104 ? 3.170 4.993 -3.934 1.00 98.31 104 ASP A CA 1
ATOM 836 C C . ASP A 1 104 ? 1.674 5.334 -3.917 1.00 98.31 104 ASP A C 1
ATOM 838 O O . ASP A 1 104 ? 0.852 4.522 -3.474 1.00 98.31 104 ASP A O 1
ATOM 842 N N . GLU A 1 105 ? 1.269 6.498 -4.437 1.00 98.25 105 GLU A N 1
ATOM 843 C CA . GLU A 1 105 ? -0.151 6.837 -4.564 1.00 98.25 105 GLU A CA 1
ATOM 844 C C . GLU A 1 105 ? -0.887 5.810 -5.437 1.00 98.25 105 GLU A C 1
ATOM 846 O O . GLU A 1 105 ? -1.914 5.264 -5.022 1.00 98.25 105 GLU A O 1
ATOM 851 N N . ILE A 1 106 ? -0.375 5.519 -6.634 1.00 98.31 106 ILE A N 1
ATOM 852 C CA . ILE A 1 106 ? -1.035 4.609 -7.576 1.00 98.31 106 ILE A CA 1
ATOM 853 C C . ILE A 1 106 ? -1.107 3.193 -6.991 1.00 98.31 106 ILE A C 1
ATOM 855 O O . ILE A 1 106 ? -2.178 2.576 -7.005 1.00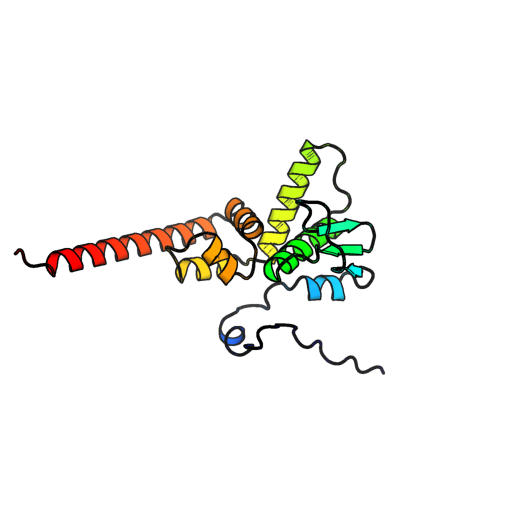 98.31 106 ILE A O 1
ATOM 859 N N . ALA A 1 107 ? 0.001 2.678 -6.452 1.00 98.19 107 ALA A N 1
ATOM 860 C CA . ALA A 1 107 ? 0.054 1.349 -5.853 1.00 98.19 107 ALA A CA 1
ATOM 861 C C . ALA A 1 107 ? -0.909 1.237 -4.661 1.00 98.19 107 ALA A C 1
ATOM 863 O O . ALA A 1 107 ? -1.685 0.278 -4.573 1.00 98.19 107 ALA A O 1
ATOM 864 N N . SER A 1 108 ? -0.932 2.248 -3.789 1.00 98.25 108 SER A N 1
ATOM 865 C CA . SER A 1 108 ? -1.791 2.256 -2.606 1.00 98.25 108 SER A CA 1
ATOM 866 C C . SER A 1 108 ? -3.276 2.301 -2.965 1.00 98.25 108 SER A C 1
ATOM 868 O O . SER A 1 108 ? -4.069 1.572 -2.368 1.00 98.25 108 SER A O 1
ATOM 870 N N . ARG A 1 109 ? -3.671 3.070 -3.989 1.00 96.69 109 ARG A N 1
ATOM 871 C CA . ARG A 1 109 ? -5.058 3.115 -4.482 1.00 96.69 109 ARG A CA 1
ATOM 872 C C . ARG A 1 109 ? -5.511 1.806 -5.117 1.00 96.69 109 ARG A C 1
ATOM 874 O O . ARG A 1 109 ? -6.676 1.449 -4.970 1.00 96.69 109 ARG A O 1
ATOM 881 N N . ARG A 1 110 ? -4.616 1.087 -5.802 1.00 96.38 110 ARG A N 1
ATOM 882 C CA . ARG A 1 110 ? -4.921 -0.250 -6.336 1.00 96.38 110 ARG A CA 1
ATOM 883 C C . ARG A 1 110 ? -5.141 -1.247 -5.210 1.00 96.38 110 ARG A C 1
ATOM 885 O O . ARG A 1 110 ? -6.108 -1.997 -5.231 1.00 96.38 110 ARG A O 1
ATOM 892 N N . LEU A 1 111 ? -4.240 -1.259 -4.229 1.00 96.31 111 LEU A N 1
ATOM 893 C CA . LEU A 1 111 ? -4.269 -2.219 -3.127 1.00 96.31 111 LEU A CA 1
ATOM 894 C C . LEU A 1 111 ? -5.396 -1.964 -2.123 1.00 96.31 111 LEU A C 1
ATOM 896 O O . LEU A 1 111 ? -5.857 -2.929 -1.508 1.00 96.31 111 LEU A O 1
ATOM 900 N N . ILE A 1 112 ? -5.779 -0.695 -1.941 1.00 96.19 112 ILE A N 1
ATOM 901 C CA . ILE A 1 112 ? -6.687 -0.215 -0.897 1.00 96.19 112 ILE A CA 1
ATOM 902 C C . ILE A 1 112 ? -7.801 0.622 -1.539 1.00 96.19 112 ILE A C 1
ATOM 904 O O . ILE A 1 112 ? -7.692 1.849 -1.705 1.00 96.19 112 ILE A O 1
ATOM 908 N N . ALA A 1 113 ? -8.908 -0.048 -1.860 1.00 92.88 113 ALA A N 1
ATOM 909 C CA . ALA A 1 113 ? -10.130 0.620 -2.281 1.00 92.88 113 ALA A CA 1
A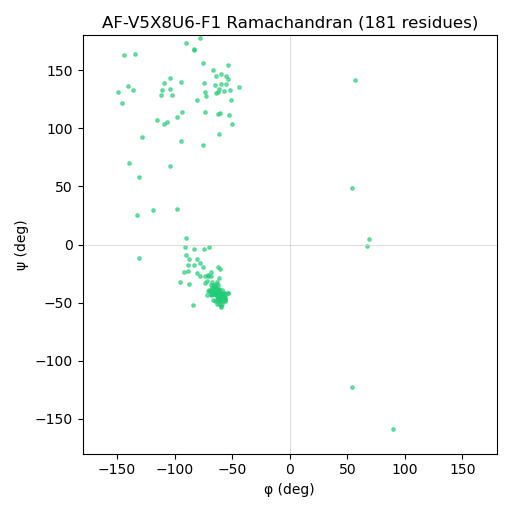TOM 910 C C . ALA A 1 113 ? -10.629 1.573 -1.178 1.00 92.88 113 ALA A C 1
ATOM 912 O O . ALA A 1 113 ? -10.458 1.317 0.016 1.00 92.88 113 ALA A O 1
ATOM 913 N N . GLY A 1 114 ? -11.243 2.693 -1.575 1.00 92.75 114 GLY A N 1
ATOM 914 C CA . GLY A 1 114 ? -11.772 3.678 -0.621 1.00 92.75 114 GLY A CA 1
ATOM 915 C C . GLY A 1 114 ? -12.792 3.070 0.343 1.00 92.75 114 GLY A C 1
ATOM 916 O O . GLY A 1 114 ? -12.706 3.298 1.546 1.00 92.75 114 GLY A O 1
ATOM 917 N N . ASP A 1 115 ? -13.686 2.227 -0.172 1.00 91.94 115 ASP A N 1
ATOM 918 C CA . ASP A 1 115 ? -14.727 1.581 0.631 1.00 91.94 115 ASP A CA 1
ATOM 919 C C . ASP A 1 115 ? -14.144 0.565 1.623 1.00 91.94 115 ASP A C 1
ATOM 921 O O . ASP A 1 115 ? -14.550 0.553 2.783 1.00 91.94 115 ASP A O 1
ATOM 925 N N . ASP A 1 116 ? -13.132 -0.213 1.217 1.00 93.12 116 ASP A N 1
ATOM 926 C CA . ASP A 1 116 ? -12.396 -1.129 2.104 1.00 93.12 116 ASP A CA 1
ATOM 927 C C . ASP A 1 116 ? -11.700 -0.367 3.248 1.00 93.12 116 ASP A C 1
ATOM 929 O O . ASP A 1 116 ? -11.716 -0.805 4.404 1.00 93.12 116 ASP A O 1
ATOM 933 N N . LEU A 1 117 ? -11.103 0.795 2.950 1.00 95.12 117 LEU A N 1
ATOM 934 C CA . LEU A 1 117 ? -10.469 1.651 3.954 1.00 95.12 117 LEU A CA 1
ATOM 935 C C . LEU A 1 117 ? -11.495 2.197 4.953 1.00 95.12 117 LEU A C 1
ATOM 937 O O . LEU A 1 117 ? -11.291 2.106 6.164 1.00 95.12 117 LEU A O 1
ATOM 941 N N . ILE A 1 118 ? -12.604 2.742 4.450 1.00 96.00 118 ILE A N 1
ATOM 942 C CA . ILE A 1 118 ? -13.684 3.299 5.270 1.00 96.00 118 ILE A CA 1
ATOM 943 C C . ILE A 1 118 ? -14.308 2.203 6.139 1.00 96.00 118 ILE A C 1
ATOM 945 O O . ILE A 1 118 ? -14.503 2.418 7.335 1.00 96.00 118 ILE A O 1
ATOM 949 N N . ALA A 1 119 ? -14.578 1.022 5.577 1.00 93.94 119 ALA A N 1
ATOM 950 C CA . ALA A 1 119 ? -15.094 -0.127 6.317 1.00 93.94 119 ALA A CA 1
ATOM 951 C C . ALA A 1 119 ? -14.123 -0.563 7.423 1.00 93.94 119 ALA A C 1
ATOM 953 O O . ALA A 1 119 ? -14.525 -0.691 8.579 1.00 93.94 119 ALA A O 1
ATOM 954 N N . THR A 1 120 ? -12.830 -0.681 7.106 1.00 94.12 120 THR A N 1
ATOM 955 C CA . THR A 1 120 ? -11.786 -1.031 8.082 1.00 94.12 120 THR A CA 1
ATOM 956 C C . THR A 1 120 ? -11.741 -0.045 9.252 1.00 94.12 120 THR A C 1
ATOM 958 O O . THR A 1 120 ? -11.676 -0.462 10.411 1.00 94.12 120 THR A O 1
ATOM 961 N N . ILE A 1 121 ? -11.794 1.261 8.969 1.00 95.88 121 ILE A N 1
ATOM 962 C CA . ILE A 1 121 ? -11.803 2.298 10.008 1.00 95.88 121 ILE A CA 1
ATOM 963 C C . ILE A 1 121 ? -13.117 2.255 10.796 1.00 95.88 121 ILE A C 1
ATOM 965 O O . ILE A 1 121 ? -13.089 2.382 12.013 1.00 95.88 121 ILE A O 1
ATOM 969 N N . ARG A 1 122 ? -14.267 2.023 10.154 1.00 95.25 122 ARG A N 1
ATOM 970 C CA . ARG A 1 122 ? -15.567 1.908 10.839 1.00 95.25 122 ARG A CA 1
ATOM 971 C C . ARG A 1 122 ? -15.622 0.732 11.809 1.00 95.25 122 ARG A C 1
ATOM 973 O O . ARG A 1 122 ? -16.176 0.868 12.894 1.00 95.25 122 ARG A O 1
ATOM 980 N N . GLU A 1 123 ? -15.050 -0.406 11.434 1.00 91.88 123 GLU A N 1
ATOM 981 C CA . GLU A 1 123 ? -14.988 -1.594 12.291 1.00 91.88 123 GLU A CA 1
ATOM 982 C C . GLU A 1 123 ? -14.025 -1.425 13.471 1.00 91.88 123 GLU A C 1
ATOM 984 O O . GLU A 1 123 ? -14.192 -2.062 14.512 1.00 91.88 123 GLU A O 1
ATOM 989 N N . CYS A 1 124 ? -13.005 -0.577 13.327 1.00 90.38 124 CYS A N 1
ATOM 990 C CA . CYS A 1 124 ? -12.020 -0.317 14.369 1.00 90.38 124 CYS A CA 1
ATOM 991 C C . CYS A 1 124 ? -11.658 1.179 14.427 1.00 90.38 124 CYS A C 1
ATOM 993 O O . CYS A 1 124 ? -10.536 1.556 14.078 1.00 90.38 124 CYS A O 1
ATOM 995 N N . PRO A 1 125 ? -1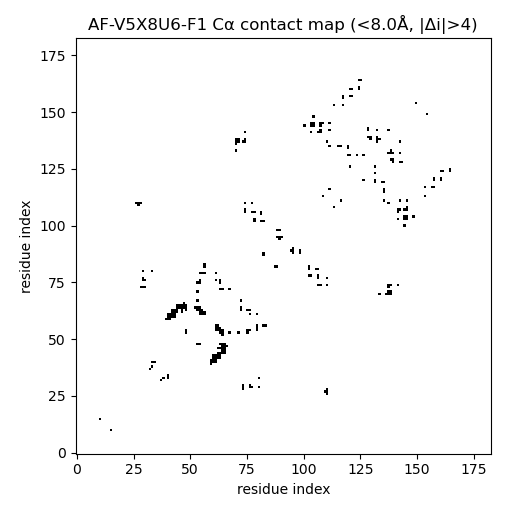2.577 2.053 14.880 1.00 91.50 125 PRO A N 1
ATOM 996 C CA . PRO A 1 125 ? -12.414 3.507 14.760 1.00 91.50 125 PRO A CA 1
ATOM 997 C C . PRO A 1 125 ? -11.341 4.072 15.693 1.00 91.50 125 PRO A C 1
ATOM 999 O O . PRO A 1 125 ? -10.721 5.086 15.383 1.00 91.50 125 PRO A O 1
ATOM 1002 N N . SER A 1 126 ? -11.081 3.384 16.805 1.00 88.00 126 SER A N 1
ATOM 1003 C CA . SER A 1 126 ? -9.979 3.678 17.730 1.00 88.00 126 SER A CA 1
ATOM 1004 C C . SER A 1 126 ? -8.684 2.935 17.373 1.00 88.00 126 SER A C 1
ATOM 1006 O O . SER A 1 126 ? -7.729 2.963 18.147 1.00 88.00 126 SER A O 1
ATOM 1008 N N . GLY A 1 127 ? -8.659 2.219 16.244 1.00 89.50 127 GLY A N 1
ATOM 1009 C CA . GLY A 1 127 ? -7.491 1.486 15.774 1.00 89.50 127 GLY A CA 1
ATOM 1010 C C . GLY A 1 127 ? -6.345 2.417 15.379 1.00 89.50 127 GLY A C 1
ATOM 1011 O O . GLY A 1 127 ? -6.550 3.549 14.951 1.00 89.50 127 GLY A O 1
ATOM 1012 N N . GLY A 1 128 ? -5.118 1.927 15.536 1.00 92.44 128 GLY A N 1
ATOM 1013 C CA . GLY A 1 128 ? -3.924 2.588 15.018 1.00 92.44 128 GLY A CA 1
ATOM 1014 C C . GLY A 1 128 ? -3.585 2.137 13.598 1.00 92.44 128 GLY A C 1
ATOM 1015 O O . GLY A 1 128 ? -4.138 1.166 13.078 1.00 92.44 128 GLY A O 1
ATOM 1016 N N . LEU A 1 129 ? -2.594 2.801 13.008 1.00 95.62 129 LEU A N 1
ATOM 1017 C CA . LEU A 1 129 ? -2.124 2.548 11.646 1.00 95.62 129 LEU A CA 1
ATOM 1018 C C . LEU A 1 129 ? -1.749 1.073 11.410 1.00 95.62 129 LEU A C 1
ATOM 1020 O O . LEU A 1 129 ? -2.125 0.501 10.394 1.00 95.62 129 LEU A O 1
ATOM 1024 N N . GLN A 1 130 ? -1.085 0.429 12.372 1.00 95.00 130 GLN A N 1
ATOM 1025 C CA . GLN A 1 130 ? -0.694 -0.982 12.287 1.00 95.00 130 GLN A CA 1
ATOM 1026 C C . GLN A 1 130 ? -1.906 -1.924 12.268 1.00 95.00 130 GLN A C 1
ATOM 1028 O O . GLN A 1 130 ? -1.924 -2.892 11.511 1.00 95.00 130 GLN A O 1
ATOM 1033 N N . ALA A 1 131 ? -2.931 -1.639 13.078 1.00 92.81 131 ALA A N 1
ATOM 1034 C CA . ALA A 1 131 ? -4.138 -2.462 13.144 1.00 92.81 131 ALA A CA 1
ATOM 1035 C C . ALA A 1 131 ? -4.944 -2.373 11.841 1.00 92.81 131 ALA A C 1
ATOM 1037 O O . ALA A 1 131 ? -5.440 -3.384 11.340 1.00 92.81 131 ALA A O 1
ATOM 1038 N N . TRP A 1 132 ? -5.044 -1.171 11.271 1.00 95.56 132 TRP A N 1
ATOM 1039 C CA . TRP A 1 132 ? -5.694 -0.962 9.980 1.00 95.56 132 TRP A CA 1
ATOM 1040 C C . TRP A 1 132 ? -4.904 -1.591 8.830 1.00 95.56 132 TRP A C 1
ATOM 1042 O O . TRP A 1 132 ? -5.500 -2.267 7.997 1.00 95.56 132 TRP A O 1
ATOM 1052 N N . ALA A 1 133 ? -3.575 -1.444 8.810 1.00 95.62 133 ALA A N 1
ATOM 1053 C CA . ALA A 1 133 ? -2.716 -2.043 7.787 1.00 95.62 133 ALA A CA 1
ATOM 1054 C C . ALA A 1 133 ? -2.832 -3.577 7.782 1.00 95.62 133 ALA A C 1
ATOM 1056 O O . ALA A 1 133 ? -3.055 -4.182 6.734 1.00 95.62 133 ALA A O 1
ATOM 1057 N N . PHE A 1 134 ? -2.807 -4.195 8.969 1.00 92.19 134 PHE A N 1
ATOM 1058 C CA . PHE A 1 134 ? -3.024 -5.632 9.126 1.00 92.19 134 PHE A CA 1
ATOM 1059 C C . PHE A 1 134 ? -4.371 -6.082 8.537 1.00 92.19 134 PHE A C 1
ATOM 1061 O O . PHE A 1 134 ? -4.412 -7.017 7.742 1.00 92.19 134 PHE A O 1
ATOM 1068 N N . ARG A 1 135 ? -5.467 -5.384 8.868 1.00 91.94 135 ARG A N 1
ATOM 1069 C CA . ARG A 1 135 ? -6.821 -5.689 8.364 1.00 91.94 135 ARG A CA 1
ATOM 1070 C C . ARG A 1 135 ? -6.958 -5.520 6.847 1.00 91.94 135 ARG A C 1
ATOM 1072 O O . ARG A 1 135 ? -7.687 -6.277 6.212 1.00 91.94 135 ARG A O 1
ATOM 1079 N N . LEU A 1 136 ? -6.242 -4.557 6.272 1.00 93.69 136 LEU A N 1
ATOM 1080 C CA . LEU A 1 136 ? -6.200 -4.300 4.828 1.00 93.69 136 LEU A CA 1
ATOM 1081 C C . LEU A 1 136 ? -5.201 -5.194 4.079 1.00 93.69 136 LEU A C 1
ATOM 1083 O O . LEU A 1 136 ? -5.131 -5.139 2.849 1.00 93.69 136 LEU A O 1
ATOM 1087 N N . TRP A 1 137 ? -4.441 -6.019 4.806 1.00 95.19 137 TRP A N 1
ATOM 1088 C CA . TRP A 1 137 ? -3.388 -6.875 4.267 1.00 95.19 137 TRP A CA 1
ATOM 1089 C C . TRP A 1 137 ? -2.362 -6.086 3.434 1.00 95.19 137 TRP A C 1
ATOM 1091 O O . TRP A 1 137 ? -2.034 -6.425 2.292 1.00 95.19 137 TRP A O 1
ATOM 1101 N N . VAL A 1 138 ? -1.900 -4.981 4.018 1.00 96.50 138 VAL A N 1
ATOM 1102 C CA . VAL A 1 138 ? -0.865 -4.078 3.495 1.00 96.50 138 VAL A CA 1
ATOM 1103 C C . VAL A 1 138 ? 0.128 -3.736 4.602 1.00 96.50 138 VAL A C 1
ATOM 1105 O O . VAL A 1 138 ? -0.149 -3.948 5.783 1.00 96.50 138 VAL A O 1
ATOM 1108 N N . ASP A 1 139 ? 1.289 -3.208 4.236 1.00 96.38 139 ASP A N 1
ATOM 1109 C CA . ASP A 1 139 ? 2.229 -2.654 5.201 1.00 96.38 139 ASP A CA 1
ATOM 1110 C C . ASP A 1 139 ? 1.887 -1.203 5.596 1.00 96.38 139 ASP A C 1
ATOM 1112 O O . ASP A 1 139 ? 1.028 -0.520 5.024 1.00 96.38 139 ASP A O 1
ATOM 1116 N N . THR A 1 140 ? 2.548 -0.743 6.655 1.00 97.56 140 THR A N 1
ATOM 1117 C CA . THR A 1 140 ? 2.338 0.588 7.232 1.00 97.56 140 THR A CA 1
ATOM 1118 C C . THR A 1 140 ? 2.705 1.731 6.266 1.00 97.56 140 THR A C 1
ATOM 1120 O O . THR A 1 140 ? 1.934 2.695 6.187 1.00 97.56 140 THR A O 1
ATOM 1123 N N . PRO A 1 141 ? 3.837 1.669 5.527 1.00 97.38 141 PRO A N 1
ATOM 1124 C CA . PRO A 1 141 ? 4.159 2.657 4.495 1.00 97.38 141 PRO A CA 1
ATOM 1125 C C . PRO A 1 141 ? 3.073 2.787 3.421 1.00 97.38 141 PRO A C 1
ATOM 1127 O O . PRO A 1 141 ? 2.617 3.901 3.158 1.00 97.38 141 PRO A O 1
ATOM 1130 N N . MET A 1 142 ? 2.571 1.672 2.884 1.00 97.94 142 MET A N 1
ATOM 1131 C CA . MET A 1 142 ? 1.545 1.679 1.841 1.00 97.94 142 MET A CA 1
ATOM 1132 C C . MET A 1 142 ? 0.221 2.280 2.330 1.00 97.94 142 MET A C 1
ATOM 1134 O O . MET A 1 142 ? -0.403 3.085 1.634 1.00 97.94 142 MET A O 1
ATOM 1138 N N . LEU A 1 143 ? -0.207 1.952 3.555 1.00 98.31 143 LEU A N 1
ATOM 1139 C CA . LEU A 1 143 ? -1.383 2.598 4.147 1.00 98.31 143 LEU A CA 1
ATOM 1140 C C . LEU A 1 143 ? -1.156 4.102 4.365 1.00 98.31 143 LEU A C 1
ATOM 1142 O O . LEU A 1 143 ? -2.064 4.903 4.151 1.00 98.31 143 LEU A O 1
ATOM 1146 N N . THR A 1 144 ? 0.054 4.506 4.755 1.00 98.44 144 THR A N 1
ATOM 1147 C CA . THR A 1 144 ? 0.398 5.926 4.918 1.00 98.44 144 THR A CA 1
ATOM 1148 C C . THR A 1 144 ? 0.276 6.677 3.595 1.00 98.44 144 THR A C 1
ATOM 1150 O O . THR A 1 144 ? -0.338 7.743 3.563 1.00 98.44 144 THR A O 1
ATOM 1153 N N . ALA A 1 145 ? 0.798 6.112 2.502 1.00 98.19 145 ALA A N 1
ATOM 1154 C CA . ALA A 1 145 ? 0.649 6.673 1.160 1.00 98.19 145 ALA A CA 1
ATOM 1155 C C . ALA A 1 145 ? -0.830 6.855 0.784 1.00 98.19 145 ALA A C 1
ATOM 1157 O O . ALA A 1 145 ? -1.231 7.931 0.337 1.00 98.19 145 ALA A O 1
ATOM 1158 N N . ARG A 1 146 ? -1.676 5.858 1.080 1.00 98.12 146 ARG A N 1
ATOM 1159 C CA . ARG A 1 146 ? -3.119 5.939 0.814 1.00 98.12 146 ARG A CA 1
ATOM 1160 C C . ARG A 1 146 ? -3.824 7.050 1.590 1.00 98.12 146 ARG A C 1
ATOM 1162 O O . ARG A 1 146 ? -4.743 7.679 1.064 1.00 98.12 146 ARG A O 1
ATOM 1169 N N . LEU A 1 147 ? -3.429 7.250 2.848 1.00 97.81 147 LEU A N 1
ATOM 1170 C CA . LEU A 1 147 ? -4.008 8.259 3.737 1.00 97.81 147 LEU A CA 1
ATOM 1171 C C . LEU A 1 147 ? -3.576 9.686 3.369 1.00 97.81 147 LEU A C 1
ATOM 1173 O O . LEU A 1 147 ? -4.325 10.625 3.628 1.00 97.81 147 LEU A O 1
ATOM 1177 N N . LYS A 1 148 ? -2.405 9.865 2.744 1.00 97.75 148 LYS A N 1
ATOM 1178 C CA . LYS A 1 148 ? -1.945 11.176 2.250 1.00 97.75 148 LYS A CA 1
ATOM 1179 C C . LYS A 1 148 ? -2.774 11.699 1.073 1.00 97.75 148 LYS A C 1
ATOM 1181 O O . LYS A 1 148 ? -2.820 12.904 0.857 1.00 97.75 148 LYS A O 1
ATOM 1186 N N . THR A 1 149 ? -3.428 10.810 0.329 1.00 95.56 149 THR A N 1
ATOM 1187 C CA . THR A 1 149 ? -4.098 11.123 -0.944 1.00 95.56 149 THR A CA 1
ATOM 1188 C C . THR A 1 149 ? -5.605 10.847 -0.891 1.00 95.56 149 THR A C 1
ATOM 1190 O O . THR A 1 149 ? -6.242 10.516 -1.894 1.00 95.56 149 THR A O 1
ATOM 1193 N N . LEU A 1 150 ? -6.220 10.963 0.290 1.00 96.94 150 LEU A N 1
ATOM 1194 C CA . LEU A 1 150 ? -7.665 10.778 0.442 1.00 96.94 150 LEU A CA 1
ATOM 1195 C C . LEU A 1 150 ? -8.453 11.772 -0.418 1.00 96.94 150 LEU A C 1
ATOM 1197 O O . LEU A 1 150 ? -8.140 12.960 -0.489 1.00 96.94 150 LEU A O 1
ATOM 1201 N N . ARG A 1 151 ? -9.518 11.280 -1.053 1.00 95.38 151 ARG A N 1
ATOM 1202 C CA . ARG A 1 151 ? -10.487 12.139 -1.744 1.00 95.38 151 ARG A CA 1
ATOM 1203 C C . ARG A 1 151 ? -11.389 12.834 -0.724 1.00 95.38 151 ARG A C 1
ATOM 1205 O O . ARG A 1 151 ? -11.605 12.314 0.365 1.00 95.38 151 ARG A O 1
ATOM 1212 N N . ALA A 1 152 ? -11.971 13.974 -1.096 1.00 96.44 152 ALA A N 1
ATOM 1213 C CA . ALA A 1 152 ? -12.816 14.769 -0.197 1.00 96.44 152 ALA A CA 1
ATOM 1214 C C . ALA A 1 152 ? -13.956 13.956 0.449 1.00 96.44 152 ALA A C 1
ATOM 1216 O O . ALA A 1 152 ? -14.172 14.048 1.652 1.00 96.44 152 ALA A O 1
ATOM 1217 N N . ASN A 1 153 ? -14.621 13.093 -0.323 1.00 95.81 153 ASN A N 1
ATOM 1218 C CA . ASN A 1 153 ? -15.673 12.207 0.184 1.00 95.81 153 ASN A CA 1
ATOM 1219 C C . ASN A 1 153 ? -15.147 11.124 1.148 1.00 95.81 153 ASN A C 1
ATOM 1221 O O . ASN A 1 153 ? -15.851 10.716 2.065 1.00 95.81 153 ASN A O 1
ATOM 1225 N N . GLU A 1 154 ? -13.914 10.649 0.949 1.00 96.00 154 GLU A N 1
ATOM 1226 C CA . GLU A 1 154 ? -13.264 9.685 1.847 1.00 96.00 154 GLU A CA 1
ATOM 1227 C C . GLU A 1 154 ? -12.889 10.353 3.175 1.00 96.00 154 GLU A C 1
ATOM 1229 O O . GLU A 1 154 ? -13.081 9.757 4.233 1.00 96.00 154 GLU A O 1
ATOM 1234 N N . ILE A 1 155 ? -12.406 11.601 3.124 1.00 97.50 155 ILE A N 1
ATOM 1235 C CA . ILE A 1 155 ? -12.121 12.418 4.311 1.00 97.50 155 ILE A CA 1
ATOM 1236 C C . ILE A 1 155 ? -13.401 12.611 5.125 1.00 97.50 155 ILE A C 1
ATOM 1238 O O . ILE A 1 155 ? -13.426 12.244 6.297 1.00 97.50 155 ILE A O 1
ATOM 1242 N N . GLU A 1 156 ? -14.472 13.095 4.492 1.00 97.56 156 GLU A N 1
ATOM 1243 C CA . GLU A 1 156 ? -15.762 13.340 5.148 1.00 97.56 156 GLU A CA 1
ATOM 1244 C C . GLU A 1 156 ? -16.311 12.070 5.822 1.00 97.56 156 GLU A C 1
ATOM 1246 O O . GLU A 1 156 ? -16.710 12.093 6.990 1.00 97.56 156 GLU A O 1
ATOM 1251 N N . ALA A 1 157 ? -16.259 10.927 5.128 1.00 96.56 157 ALA A N 1
ATOM 1252 C CA . ALA A 1 157 ? -16.695 9.648 5.682 1.00 96.56 157 ALA A CA 1
ATOM 1253 C C . ALA A 1 157 ? -15.865 9.222 6.908 1.00 96.56 157 ALA A C 1
ATOM 1255 O O . ALA A 1 157 ? -16.423 8.765 7.910 1.00 96.56 157 ALA A O 1
ATOM 1256 N N . ILE A 1 158 ? -14.538 9.376 6.855 1.00 95.31 158 ILE A N 1
ATOM 1257 C CA . ILE A 1 158 ? -13.641 9.030 7.967 1.00 95.31 158 ILE A CA 1
ATOM 1258 C C . ILE A 1 158 ? -13.857 9.966 9.164 1.00 95.31 158 ILE A C 1
ATOM 1260 O O . ILE A 1 158 ? -13.856 9.510 10.310 1.00 95.31 158 ILE A O 1
ATOM 1264 N N . GLU A 1 159 ? -14.051 11.263 8.927 1.00 95.44 159 GLU A N 1
ATOM 1265 C CA . GLU A 1 159 ? -14.329 12.247 9.978 1.00 95.44 159 GLU A CA 1
ATOM 1266 C C . GLU A 1 159 ? -15.661 11.968 10.679 1.00 95.44 159 GLU A C 1
ATOM 1268 O O . GLU A 1 159 ? -15.715 11.975 11.912 1.00 95.44 159 GLU A O 1
ATOM 1273 N N . SER A 1 160 ? -16.705 11.629 9.917 1.00 96.56 160 SER A N 1
ATOM 1274 C CA . SER A 1 160 ? -18.003 11.210 10.454 1.00 96.56 160 SER A CA 1
ATOM 1275 C C . SER A 1 160 ? -17.872 9.982 11.365 1.00 96.56 160 SER A C 1
ATOM 1277 O O . SER A 1 160 ? -18.320 10.026 12.513 1.00 96.56 160 SER A O 1
ATOM 1279 N N . ILE A 1 161 ? -17.164 8.935 10.923 1.00 95.69 161 ILE A N 1
ATOM 1280 C CA . ILE A 1 161 ? -16.915 7.729 11.733 1.00 95.69 161 ILE A CA 1
ATOM 1281 C C . ILE A 1 161 ? -16.203 8.077 13.047 1.00 95.69 161 ILE A C 1
ATOM 1283 O O . ILE A 1 161 ? -16.569 7.586 14.119 1.00 95.69 161 ILE A O 1
ATOM 1287 N N . LYS A 1 162 ? -15.181 8.939 12.991 1.00 91.56 162 LYS A N 1
ATOM 1288 C CA . LYS A 1 162 ? -14.434 9.357 14.187 1.00 91.56 162 LYS A CA 1
ATOM 1289 C C . LYS A 1 162 ? -15.307 10.154 15.156 1.00 91.56 162 LYS A C 1
ATOM 1291 O O . LYS A 1 162 ? -15.208 9.940 16.365 1.00 91.56 162 LYS A O 1
ATOM 1296 N N . ALA A 1 163 ? -16.159 11.044 14.653 1.00 93.25 163 ALA A N 1
ATOM 1297 C CA . ALA A 1 163 ? -17.074 11.826 15.479 1.00 93.25 163 ALA A CA 1
ATOM 1298 C C . ALA A 1 163 ? -18.099 10.931 16.198 1.00 93.25 163 ALA A C 1
ATOM 1300 O O . ALA A 1 163 ? -18.326 11.088 17.402 1.00 93.25 163 ALA A O 1
ATOM 1301 N N . GLU A 1 164 ? -18.666 9.949 15.493 1.00 93.25 164 GLU A N 1
ATOM 1302 C CA . GLU A 1 164 ? -19.585 8.961 16.068 1.00 93.25 164 GLU A CA 1
ATOM 1303 C C . GLU A 1 164 ? -18.913 8.134 17.170 1.00 93.25 164 GLU A C 1
ATOM 1305 O O . GLU A 1 164 ? -19.442 8.031 18.282 1.00 93.25 164 GLU A O 1
ATOM 1310 N N . ALA A 1 165 ? -17.709 7.619 16.910 1.00 90.94 165 ALA A N 1
ATOM 1311 C CA . ALA A 1 165 ? -16.945 6.851 17.889 1.00 90.94 165 ALA A CA 1
ATOM 1312 C C . ALA A 1 165 ? -16.625 7.670 19.153 1.00 90.94 165 ALA A C 1
ATOM 1314 O O . ALA A 1 165 ? -16.786 7.181 20.271 1.00 90.94 165 ALA A O 1
ATOM 1315 N N . GLN A 1 166 ? -16.234 8.940 19.004 1.00 91.06 166 GLN A N 1
ATOM 1316 C CA . GLN A 1 166 ? -15.991 9.836 20.141 1.00 91.06 166 GLN A CA 1
ATOM 1317 C C . GLN A 1 166 ? -17.262 10.101 20.958 1.00 91.06 166 GLN A C 1
ATOM 1319 O O . GLN A 1 166 ? -17.206 10.149 22.189 1.00 91.06 166 GLN A O 1
ATOM 1324 N N . SER A 1 167 ? -18.407 10.266 20.291 1.00 92.19 167 SER A N 1
ATOM 1325 C CA . SER A 1 167 ? -19.700 10.454 20.953 1.00 92.19 167 SER A CA 1
ATOM 1326 C C . SER A 1 167 ? -20.081 9.234 21.798 1.00 92.19 167 SER A C 1
ATOM 1328 O O . SER A 1 167 ? -20.444 9.377 22.970 1.00 92.19 167 SER A O 1
ATOM 1330 N N . LEU A 1 168 ? -19.913 8.026 21.246 1.00 90.88 168 LEU A N 1
ATOM 1331 C CA . LEU A 1 168 ? -20.170 6.770 21.954 1.00 90.88 168 LEU A CA 1
ATOM 1332 C C . LEU A 1 168 ? -19.256 6.597 23.169 1.00 90.88 168 LEU A C 1
ATOM 1334 O O . LEU A 1 168 ? -19.751 6.305 24.258 1.00 90.88 168 LEU A O 1
ATOM 1338 N N . THR A 1 169 ? -17.953 6.848 23.024 1.00 90.81 169 THR A N 1
ATOM 1339 C CA . THR A 1 169 ? -16.998 6.782 24.142 1.00 90.81 169 THR A CA 1
ATOM 1340 C C . THR A 1 169 ? -17.419 7.705 25.287 1.00 90.81 169 THR A C 1
ATOM 1342 O O . THR A 1 169 ? -17.543 7.261 26.429 1.00 90.81 169 THR A O 1
ATOM 1345 N N . ARG A 1 170 ? -17.762 8.966 24.987 1.00 91.69 170 ARG A N 1
ATOM 1346 C CA . ARG A 1 170 ? -18.249 9.926 25.997 1.00 91.69 170 ARG A CA 1
ATOM 1347 C C . ARG A 1 170 ? -19.546 9.467 26.667 1.00 91.69 170 ARG A C 1
ATOM 1349 O O . ARG A 1 170 ? -19.736 9.688 27.865 1.00 91.69 170 ARG A O 1
ATOM 1356 N N . ALA A 1 171 ? -20.456 8.850 25.912 1.00 92.38 171 ALA A N 1
ATOM 1357 C CA . ALA A 1 171 ? -21.703 8.322 26.455 1.00 92.38 171 ALA A CA 1
ATOM 1358 C C . ALA A 1 171 ? -21.454 7.151 27.420 1.00 92.38 171 ALA A C 1
ATOM 1360 O O . ALA A 1 171 ? -22.047 7.125 28.501 1.00 92.38 171 ALA A O 1
ATOM 1361 N N . VAL A 1 172 ? -20.548 6.232 27.072 1.00 92.06 172 VAL A N 1
ATOM 1362 C CA . VAL A 1 172 ? -20.143 5.105 27.928 1.00 92.06 172 VAL A CA 1
ATOM 1363 C C . VAL A 1 172 ? -19.492 5.603 29.218 1.00 92.06 172 VAL A C 1
ATOM 1365 O O . VAL A 1 172 ? -19.902 5.186 30.299 1.00 92.06 172 VAL A O 1
ATOM 1368 N N . GLU A 1 173 ? -18.561 6.556 29.138 1.00 92.12 173 GLU A N 1
ATOM 1369 C CA . GLU A 1 173 ? -17.936 7.169 30.320 1.00 92.12 173 GLU A CA 1
ATOM 1370 C C . GLU A 1 173 ? -18.962 7.840 31.242 1.00 92.12 173 GLU A C 1
ATOM 1372 O O . GLU A 1 173 ? -18.874 7.748 32.467 1.00 92.12 173 GLU A O 1
ATOM 1377 N N . ARG A 1 174 ? -19.970 8.511 30.668 1.00 93.06 174 ARG A N 1
ATOM 1378 C CA . ARG A 1 174 ? -21.056 9.114 31.451 1.00 93.06 174 ARG A CA 1
ATOM 1379 C C . ARG A 1 174 ? -21.877 8.053 32.183 1.00 93.06 174 ARG A C 1
ATOM 1381 O O . ARG A 1 174 ? -22.240 8.279 33.331 1.00 93.06 174 ARG A O 1
ATOM 1388 N N . ILE A 1 175 ? -22.163 6.918 31.543 1.00 92.38 175 ILE A N 1
ATOM 1389 C CA . ILE A 1 175 ? -22.883 5.801 32.172 1.00 92.38 175 ILE A CA 1
ATOM 1390 C C . ILE A 1 175 ? -22.044 5.178 33.292 1.00 92.38 175 ILE A C 1
ATOM 1392 O O . ILE A 1 175 ? -22.587 4.907 34.359 1.00 92.38 175 ILE A O 1
ATOM 1396 N N . ALA A 1 176 ? -20.739 4.988 33.076 1.00 90.06 176 ALA A N 1
ATOM 1397 C CA . ALA A 1 176 ? -19.832 4.455 34.092 1.00 90.06 176 ALA A CA 1
ATOM 1398 C C . ALA A 1 176 ? -19.830 5.327 35.359 1.00 90.06 176 ALA A C 1
ATOM 1400 O O . ALA A 1 176 ? -20.049 4.808 36.448 1.00 90.06 176 ALA A O 1
ATOM 1401 N N . ARG A 1 177 ? -19.747 6.658 35.210 1.00 89.50 177 ARG A N 1
ATOM 1402 C CA . ARG A 1 177 ? -19.828 7.611 36.336 1.00 89.50 177 ARG A CA 1
ATOM 1403 C C . ARG A 1 177 ? -21.149 7.571 37.112 1.00 89.50 177 ARG A C 1
ATOM 1405 O O . ARG A 1 177 ? -21.164 7.901 38.286 1.00 89.50 177 ARG A O 1
ATOM 1412 N N . ILE A 1 178 ? -22.261 7.201 36.472 1.00 87.56 178 ILE A N 1
ATOM 1413 C CA . ILE A 1 178 ? -23.561 7.044 37.154 1.00 87.56 178 ILE A CA 1
ATOM 1414 C C . ILE A 1 178 ? -23.617 5.718 37.933 1.00 87.56 178 ILE A C 1
ATOM 1416 O O . ILE A 1 178 ? -24.363 5.603 38.902 1.00 87.56 178 ILE A O 1
ATOM 1420 N N . ARG A 1 179 ? -22.855 4.704 37.500 1.00 79.19 179 ARG A N 1
ATOM 1421 C CA . ARG A 1 179 ? -22.847 3.352 38.079 1.00 79.19 179 ARG A CA 1
ATOM 1422 C C . ARG A 1 179 ? -21.837 3.149 39.209 1.00 79.19 179 ARG A C 1
ATOM 1424 O O . ARG A 1 179 ? -21.914 2.107 39.849 1.00 79.19 179 ARG A O 1
ATOM 1431 N N . GLU A 1 180 ? -20.946 4.102 39.464 1.00 68.12 180 GLU A N 1
ATOM 1432 C CA . GLU A 1 180 ? -20.108 4.140 40.667 1.00 68.12 180 GLU A CA 1
ATOM 1433 C C . GLU A 1 180 ? -20.796 5.013 41.736 1.00 68.12 180 GLU A C 1
ATOM 1435 O O . GLU A 1 180 ? -20.611 6.232 41.741 1.00 68.12 180 GLU A O 1
ATOM 1440 N N . PRO A 1 181 ? -21.658 4.451 42.611 1.00 60.16 181 PRO A N 1
ATOM 1441 C CA . PRO A 1 181 ? -22.130 5.182 43.780 1.00 60.16 181 PRO A CA 1
ATOM 1442 C C . PRO A 1 181 ? -20.940 5.445 44.709 1.00 60.16 181 PRO A C 1
ATOM 1444 O O . PRO A 1 181 ? -20.107 4.563 44.903 1.00 60.16 181 PRO A O 1
ATOM 1447 N N . GLY A 1 182 ? -20.868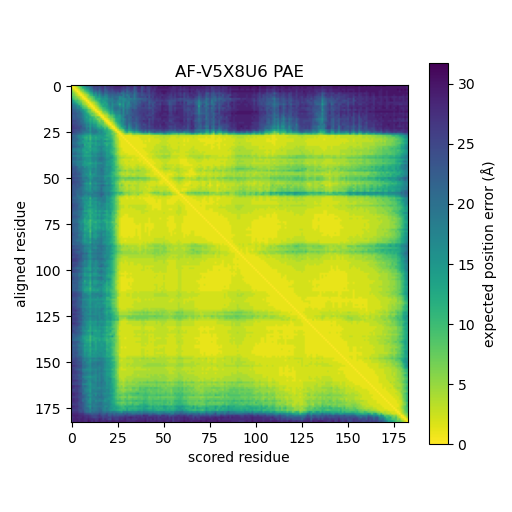 6.662 45.255 1.00 60.25 182 GLY A N 1
ATOM 1448 C CA . GLY A 1 182 ? -19.824 7.054 46.199 1.00 60.25 182 GLY A CA 1
ATOM 1449 C C . GLY A 1 182 ? -19.704 6.073 47.366 1.00 60.25 182 GLY A C 1
ATOM 1450 O O . GLY A 1 182 ? -20.719 5.678 47.944 1.00 60.25 182 GLY A O 1
ATOM 1451 N N . GLU A 1 183 ? -18.460 5.692 47.663 1.00 43.53 183 GLU A N 1
ATOM 1452 C CA . GLU A 1 183 ? -18.049 5.181 48.977 1.00 43.53 183 GLU A CA 1
ATOM 1453 C C . GLU A 1 183 ? -18.305 6.217 50.081 1.00 43.53 183 GLU A C 1
ATOM 1455 O O . GLU A 1 183 ? -18.123 7.433 49.820 1.00 43.53 183 GLU A O 1
#

Secondary structure (DSSP, 8-state):
-----------TTS-HHHHTTT-SS----HHHHHHHH-TT-EEE--SPPSTT--EEEETTEEEE-TT--HHHHHHHHHHHHHHHHH-SPPSSHHHHHHHHHHHHHHHHHHHS-HHHHHHHHHHSTT--HHHHHHHHT--HHHHHHHHHT--HHHHHHHHHHHHHHHHHHHHHHHHHHHHS---

Radius of gyration: 20.71 Å; Cα contacts (8 Å, |Δi|>4): 161; chains: 1; bounding box: 44×44×76 Å

Sequence (183 aa):
MTSSAPLQEYYPDGDSRQASVLAPEARYNPWKHVYIEYPDVRLSDDLALPDRVMGLCRAKRIWLDKRLNQAERRCTLAHELVHIERGPVPPDPEMAALEEEIVDEIASRRLIAGDDLIATIRECPSGGLQAWAFRLWVDTPMLTARLKTLRANEIEAIESIKAEAQSLTRAVERIARIREPGE